Protein 3G36 (pdb70)

Foldseek 3Di:
DPLVPDDPVVNCVLQPPVLQVVCCVCVVPVDPDSVVSSVVSCVVCVVVSPD/DPLVPDDPVVSCVLQPPVLQVVCCVCVVPVDDPSVVSSVVSCVVCVVVRD/DPLVPDPDVRNCVLQPPVQQVVCVVCVVCVDPDSVVSSVVSCVVCVVVSD/DPLVVDDDVVSCVLQPPVLQVVLVVCVVPVDPDSVVSSVVSCVVCVVVRD

Nearest PDB structures (foldseek):
  4riq-assembly1_D-1  TM=9.757E-01  e=2.154E-06  Homo sapiens
  4rta-assembly1_B-2  TM=9.582E-01  e=4.237E-06  Homo sapiens
  4riq-assembly2_S  TM=9.999E-01  e=2.231E-05  Homo sapiens
  6e2h-assembly1_E  TM=9.721E-01  e=3.034E-05  Homo sapiens
  4riq-assembly2_P  TM=9.989E-01  e=7.178E-05  Homo sapiens

GO terms:
  GO:0005634 nucleus (C, IDA)
  GO:0035097 histone methyltransferase complex (C, IDA)
  GO:0005802 trans-Golgi network (C, IDA)
  GO:0045815 transcription initiation-coupled chromatin remodeling (P, IDA)
  GO:0044666 MLL3/4 complex (C, IDA)
  GO:0048188 Set1C/COMPASS complex (C, IDA)
  GO:0016197 endosomal transport (P, IMP)
  GO:0005515 protein binding (F, IPI)
  GO:0042803 protein homodimerization activity (F, IPI)
  GO:0005654 nucleoplasm (C, TAS)
  GO:0042802 identical protein binding (F, IPI)
  GO:0005654 nucleoplasm (C, IDA)
  GO:0005794 Golgi apparatus (C, IDA)

B-factor: mean 17.96, std 19.71, range [3.3, 398.02]

CATH classification: 1.20.890.10

Sequence (201 aa):
VDLQSLPTRAYLDQTVVPILLQGAVLAKERPPNPIEFLASYLLKNKAQFEDVDLQSLPTRAYLDQTVVPILLQGAVLAKERPPNPIEFLASYLLKNKAQFEVDLQSLPTRAYLDQTVVPILLQGAVLAKERPPNPIEFLASYLLKNKAQFEVDLQSLPTRAYLDQTVVPILLQGAVLAKERPPNPIEFLASYLLKNKAQFE

InterPro domains:
  IPR007858 Dpy-30 motif [PF05186] (52-92)
  IPR037856 Sdc1/DPY30 [PTHR23356] (14-98)
  IPR049629 DPY30/SDC1, dimerization/docking domain [cd22965] (53-92)

Solvent-accessible surface area: 10905 Å² total

Radius of gyration: 17.32 Å; Cα contacts (8 Å, |Δi|>4): 202; chains: 4; bounding box: 47×48×30 Å

Secondary structure (DSSP, 8-state):
--GGGS-HHHHHHTTTHHHHHH--HHHHH--S-HHHHHHHHHHHHGGGGT-/--GGGS-HHHHHHHHTHHHHHH--HHHHH--SSHHHHHHHHHHHHHHHH-/--GGG--HHHHHHHHTHHHHHH--HHHHH--S-HHHHHHHHHHHHGGGG-/--GGGS-HHHHHHHHTHHHHHH--HHHHH--SSHHHHHHHHHHHHGGGG-

Organism: Homo sapiens (NCBI:txid9606)

Structure (mmCIF, N/CA/C/O backbone):
data_3G36
#
_entry.id   3G36
#
_cell.length_a   83.401
_cell.length_b   51.388
_cell.length_c   51.388
_cell.angle_alpha   90.00
_cell.angle_beta   107.58
_cell.angle_gamma   90.00
#
_symmetry.space_group_name_H-M   'C 1 2 1'
#
loop_
_entity.id
_entity.type
_entity.pdbx_description
1 polymer 'Protein dpy-30 homolog'
2 non-polymer (2R,3S)-1,4-DIMERCAPTOBUTANE-2,3-DIOL
3 non-polymer 2,3-DIHYDROXY-1,4-DITHIOBUTANE
4 non-polymer (2S,3S)-1,4-DIMERCAPTOBUTANE-2,3-DIOL
5 non-polymer HEXANE-1,6-DIOL
6 water water
#
loop_
_atom_site.group_PDB
_atom_site.id
_atom_site.type_symbol
_atom_site.label_atom_id
_atom_site.label_alt_id
_atom_site.label_comp_id
_atom_site.label_asym_id
_atom_site.label_entity_id
_atom_site.label_seq_id
_atom_site.pdbx_PDB_ins_code
_atom_site.Cartn_x
_atom_site.Cartn_y
_atom_site.Cartn_z
_atom_site.occupancy
_atom_site.B_iso_or_equiv
_atom_site.auth_seq_id
_atom_site.auth_comp_id
_atom_site.auth_asym_id
_atom_site.auth_atom_id
_atom_site.pdbx_PDB_model_num
ATOM 1 N N . VAL A 1 2 ? 21.798 10.349 19.865 1.00 26.94 46 VAL A N 1
ATOM 2 C CA . VAL A 1 2 ? 23.065 10.192 20.644 1.00 26.28 46 VAL A CA 1
ATOM 3 C C . VAL A 1 2 ? 24.112 9.451 19.803 1.00 25.27 46 VAL A C 1
ATOM 4 O O . VAL A 1 2 ? 24.068 8.215 19.689 1.00 26.31 46 VAL A O 1
ATOM 8 N N . ASP A 1 3 ? 25.033 10.189 19.178 1.00 23.63 47 ASP A N 1
ATOM 9 C CA . ASP A 1 3 ? 25.027 11.651 19.136 1.00 21.32 47 ASP A CA 1
ATOM 10 C C . ASP A 1 3 ? 24.088 12.110 18.025 1.00 19.21 47 ASP A C 1
ATOM 11 O O . ASP A 1 3 ? 24.359 11.911 16.841 1.00 18.35 47 ASP A O 1
ATOM 16 N N . LEU A 1 4 ? 22.978 12.731 18.421 1.00 16.80 48 LEU A N 1
ATOM 17 C CA . LEU A 1 4 ? 21.977 13.209 17.465 1.00 14.57 48 LEU A CA 1
ATOM 18 C C . LEU A 1 4 ? 22.543 14.189 16.447 1.00 13.20 48 LEU A C 1
ATOM 19 O O . LEU A 1 4 ? 22.119 14.204 15.300 1.00 11.48 48 LEU A O 1
ATOM 24 N N . GLN A 1 5 ? 23.516 14.998 16.864 1.00 12.62 49 GLN A N 1
ATOM 25 C CA . GLN A 1 5 ? 24.105 15.987 15.952 1.00 12.39 49 GLN A CA 1
ATOM 26 C C . GLN A 1 5 ? 24.862 15.374 14.775 1.00 11.25 49 GLN A C 1
ATOM 27 O O . GLN A 1 5 ? 25.025 16.029 13.730 1.00 11.27 49 GLN A O 1
ATOM 33 N N . SER A 1 6 ? 25.311 14.130 14.944 1.00 10.96 50 SER A N 1
ATOM 34 C CA . SER A 1 6 ? 26.071 13.449 13.897 1.00 10.88 50 SER A CA 1
ATOM 35 C C . SER A 1 6 ? 25.233 12.651 12.895 1.00 10.59 50 SER A C 1
ATOM 36 O O . SER A 1 6 ? 25.724 12.245 11.850 1.00 10.24 50 SER A O 1
ATOM 39 N N . LEU A 1 7 ? 23.946 12.472 13.196 1.00 9.90 51 LEU A N 1
ATOM 40 C CA . LEU A 1 7 ? 23.108 11.606 12.370 1.00 10.62 51 LEU A CA 1
ATOM 41 C C . LEU A 1 7 ? 22.751 12.236 11.031 1.00 9.99 51 LEU A C 1
ATOM 42 O O . LEU A 1 7 ? 22.535 13.436 10.967 1.00 9.84 51 LEU A O 1
ATOM 47 N N . PRO A 1 8 ? 22.653 11.421 9.965 1.00 11.04 52 PRO A N 1
ATOM 48 C CA . PRO A 1 8 ? 22.048 11.947 8.746 1.00 11.36 52 PRO A CA 1
ATOM 49 C C . PRO A 1 8 ? 20.611 12.441 9.022 1.00 10.99 52 PRO A C 1
ATOM 50 O O . PRO A 1 8 ? 19.954 11.991 9.982 1.00 11.12 52 PRO A O 1
ATOM 54 N N . THR A 1 9 ? 20.125 13.342 8.183 1.00 10.40 53 THR A N 1
ATOM 55 C CA . THR A 1 9 ? 18.782 13.923 8.311 1.00 10.61 53 THR A CA 1
ATOM 56 C C . THR A 1 9 ? 17.684 12.909 8.678 1.00 9.89 53 THR A C 1
ATOM 57 O O . THR A 1 9 ? 16.937 13.108 9.646 1.00 9.59 53 THR A O 1
ATOM 61 N N . ARG A 1 10 ? 17.572 11.837 7.893 1.00 8.84 54 ARG A N 1
ATOM 62 C CA . ARG A 1 10 ? 16.489 10.877 8.066 1.00 9.24 54 ARG A CA 1
ATOM 63 C C . ARG A 1 10 ? 16.581 10.269 9.455 1.00 8.49 54 ARG A C 1
ATOM 64 O O . ARG A 1 10 ? 15.578 10.203 10.170 1.00 8.11 54 ARG A O 1
ATOM 72 N N . ALA A 1 11 ? 17.762 9.792 9.827 1.00 8.21 55 ALA A N 1
ATOM 73 C CA . ALA A 1 11 ? 17.981 9.204 11.140 1.00 7.16 55 ALA A CA 1
ATOM 74 C C . ALA A 1 11 ? 17.748 10.196 12.313 1.00 7.84 55 ALA A C 1
ATOM 75 O O . ALA A 1 11 ? 17.199 9.837 13.365 1.00 7.23 55 ALA A O 1
ATOM 77 N N . TYR A 1 12 ? 18.164 11.451 12.142 1.00 6.90 56 TYR A N 1
ATOM 78 C CA . TYR A 1 12 ? 17.924 12.463 13.162 1.00 6.79 56 TYR A CA 1
ATOM 79 C C . TYR A 1 12 ? 16.423 12.613 13.433 1.00 5.04 56 TYR A C 1
ATOM 80 O O . TYR A 1 12 ? 15.985 12.627 14.573 1.00 5.73 56 TYR A O 1
ATOM 89 N N . LEU A 1 13 ? 15.664 12.777 12.362 1.00 5.61 57 LEU A N 1
ATOM 90 C CA . LEU A 1 13 ? 14.198 12.880 12.471 1.00 5.40 57 LEU A CA 1
ATOM 91 C C . LEU A 1 13 ? 13.570 11.610 13.069 1.00 5.70 57 LEU A C 1
ATOM 92 O O . LEU A 1 13 ? 12.710 11.697 13.947 1.00 5.64 57 LEU A O 1
ATOM 97 N N . ASP A 1 14 ? 14.098 10.451 12.676 1.00 5.79 58 ASP A N 1
ATOM 98 C CA . ASP A 1 14 ? 13.641 9.167 13.202 1.00 5.87 58 ASP A CA 1
ATOM 99 C C . ASP A 1 14 ? 13.785 9.073 14.695 1.00 6.28 58 ASP A C 1
ATOM 100 O O . ASP A 1 14 ? 12.920 8.503 15.375 1.00 7.02 58 ASP A O 1
ATOM 105 N N . GLN A 1 15 ? 14.857 9.628 15.233 1.00 6.21 59 GLN A N 1
ATOM 106 C CA . GLN A 1 15 ? 15.166 9.440 16.643 1.00 7.17 59 GLN A CA 1
ATOM 107 C C . GLN A 1 15 ? 14.688 10.590 17.511 1.00 8.04 59 GLN A C 1
ATOM 108 O O . GLN A 1 15 ? 15.017 10.648 18.703 1.00 10.44 59 GLN A O 1
ATOM 114 N N . THR A 1 16 ? 14.000 11.554 16.912 1.00 6.18 60 THR A N 1
ATOM 115 C CA . THR A 1 16 ? 13.464 12.685 17.658 1.00 6.38 60 THR A CA 1
ATOM 116 C C . THR A 1 16 ? 11.945 12.790 17.544 1.00 5.61 60 THR A C 1
ATOM 117 O O . THR A 1 16 ? 11.272 12.861 18.569 1.00 6.34 60 THR A O 1
ATOM 121 N N . VAL A 1 17 ? 11.415 12.805 16.326 1.00 5.12 61 VAL A N 1
ATOM 122 C CA . VAL A 1 17 ? 10.011 13.160 16.136 1.00 5.18 61 VAL A CA 1
ATOM 123 C C . VAL A 1 17 ? 9.175 12.127 15.385 1.00 4.78 61 VAL A C 1
ATOM 124 O O . VAL A 1 17 ? 7.954 12.165 15.480 1.00 5.01 61 VAL A O 1
ATOM 128 N N . VAL A 1 18 ? 9.783 11.217 14.634 1.00 5.47 62 VAL A N 1
ATOM 129 C CA . VAL A 1 18 ? 8.943 10.315 13.858 1.00 5.59 62 VAL A CA 1
ATOM 130 C C . VAL A 1 18 ? 7.965 9.485 14.719 1.00 5.04 62 VAL A C 1
ATOM 131 O O . VAL A 1 18 ? 6.789 9.446 14.392 1.00 5.16 62 VAL A O 1
ATOM 135 N N . PRO A 1 19 ? 8.420 8.876 15.822 1.00 5.08 63 PRO A N 1
ATOM 136 C CA . PRO A 1 19 ? 7.467 8.064 16.598 1.00 5.16 63 PRO A CA 1
ATOM 137 C C . PRO A 1 19 ? 6.283 8.876 17.119 1.00 4.56 63 PRO A C 1
ATOM 138 O O . PRO A 1 19 ? 5.139 8.456 16.956 1.00 5.17 63 PRO A O 1
ATOM 142 N N . ILE A 1 20 ? 6.514 10.031 17.731 1.00 4.71 64 ILE A N 1
ATOM 143 C CA . ILE A 1 20 ? 5.391 10.800 18.241 1.00 5.40 64 IL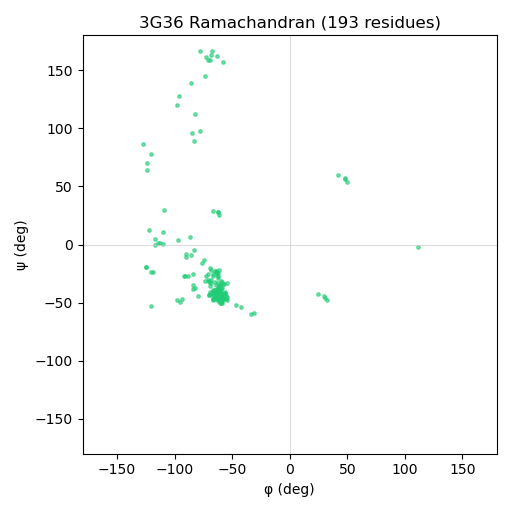E A CA 1
ATOM 144 C C . ILE A 1 20 ? 4.511 11.285 17.102 1.00 5.15 64 ILE A C 1
ATOM 145 O O . ILE A 1 20 ? 3.286 11.400 17.278 1.00 5.90 64 ILE A O 1
ATOM 150 N N . LEU A 1 21 ? 5.092 11.570 15.935 1.00 5.27 65 LEU A N 1
ATOM 151 C CA . LEU A 1 21 ? 4.272 11.954 14.796 1.00 5.49 65 LEU A CA 1
ATOM 152 C C . LEU A 1 21 ? 3.392 10.819 14.307 1.00 5.13 65 LEU A C 1
ATOM 153 O O . LEU A 1 21 ? 2.248 11.059 13.923 1.00 6.07 65 LEU A O 1
ATOM 158 N N . LEU A 1 22 ? 3.921 9.585 14.298 1.00 4.99 66 LEU A N 1
ATOM 159 C CA . LEU A 1 22 ? 3.095 8.438 13.895 1.00 5.45 66 LEU A CA 1
ATOM 160 C C . LEU A 1 22 ? 1.886 8.316 14.826 1.00 4.68 66 LEU A C 1
ATOM 161 O O . LEU A 1 22 ? 0.744 8.156 14.366 1.00 5.54 66 LEU A O 1
ATOM 166 N N . GLN A 1 23 ? 2.131 8.407 16.128 1.00 5.08 67 GLN A N 1
ATOM 167 C CA . GLN A 1 23 ? 1.028 8.293 17.061 1.00 5.57 67 GLN A CA 1
ATOM 168 C C . GLN A 1 23 ? 0.059 9.471 16.967 1.00 5.59 67 GLN A C 1
ATOM 169 O O . GLN A 1 23 ? -1.165 9.299 17.019 1.00 5.94 67 GLN A O 1
ATOM 175 N N . GLY A 1 24 ? 0.595 10.681 16.839 1.00 5.90 68 GLY A N 1
ATOM 176 C CA . GLY A 1 24 ? -0.239 11.875 16.724 1.00 5.84 68 GLY A CA 1
ATOM 177 C C . GLY A 1 24 ? -1.116 11.807 15.500 1.00 5.51 68 GLY A C 1
ATOM 178 O O . GLY A 1 24 ? -2.289 12.189 15.546 1.00 6.67 68 GLY A O 1
ATOM 187 N N . ALA A 1 26 ? -2.093 9.013 14.032 1.00 5.81 70 ALA A N 1
ATOM 188 C CA . ALA A 1 26 ? -3.110 7.979 14.322 1.00 6.38 70 ALA A CA 1
ATOM 189 C C . ALA A 1 26 ? -4.320 8.604 15.009 1.00 7.15 70 ALA A C 1
ATOM 190 O O . ALA A 1 26 ? -5.474 8.379 14.612 1.00 7.61 70 ALA A O 1
ATOM 192 N N . VAL A 1 27 ? -4.056 9.414 16.024 1.00 7.59 71 VAL A N 1
ATOM 193 C CA . VAL A 1 27 ? -5.120 10.032 16.801 1.00 8.74 71 VAL A CA 1
ATOM 194 C C . VAL A 1 27 ? -5.854 11.087 15.950 1.00 8.94 71 VAL A C 1
ATOM 195 O O . VAL A 1 27 ? -7.089 11.151 15.917 1.00 9.19 71 VAL A O 1
ATOM 199 N N . LEU A 1 28 ? -5.101 11.877 15.199 1.00 9.46 72 LEU A N 1
ATOM 200 C CA . LEU A 1 28 ? -5.690 12.813 14.258 1.00 11.07 72 LEU A CA 1
ATOM 201 C C . LEU A 1 28 ? -6.627 12.121 13.255 1.00 12.04 72 LEU A C 1
ATOM 202 O O . LEU A 1 28 ? -7.729 12.630 12.948 1.00 13.44 72 LEU A O 1
ATOM 207 N N . ALA A 1 29 ? -6.201 10.969 12.743 1.00 12.32 73 ALA A N 1
ATOM 208 C CA . ALA A 1 29 ? -6.994 10.235 11.757 1.00 13.25 73 ALA A CA 1
ATOM 209 C C . ALA A 1 29 ? -8.257 9.632 12.373 1.00 13.76 73 ALA A C 1
ATOM 210 O O . ALA A 1 29 ? -9.287 9.492 11.687 1.00 15.40 73 ALA A O 1
ATOM 212 N N . LYS A 1 30 ? -8.183 9.247 13.645 1.00 13.56 74 LYS A N 1
ATOM 213 C CA . LYS A 1 30 ? -9.354 8.730 14.354 1.00 14.51 74 LYS A CA 1
ATOM 214 C C . LYS A 1 30 ? -10.361 9.846 14.616 1.00 15.87 74 LYS A C 1
ATOM 215 O O . LYS A 1 30 ? -11.565 9.659 14.419 1.00 16.77 74 LYS A O 1
ATOM 221 N N . GLU A 1 31 ? -9.877 11.007 15.042 1.00 16.75 75 GLU A N 1
ATOM 222 C CA . GLU A 1 31 ? -10.753 12.064 15.539 1.00 18.69 75 GLU A CA 1
ATOM 223 C C . GLU A 1 31 ? -11.224 13.061 14.476 1.00 19.15 75 GLU A C 1
ATOM 224 O O . GLU A 1 31 ? -12.319 13.617 14.602 1.00 19.18 75 GLU A O 1
ATOM 230 N N . ARG A 1 32 ? -10.430 13.247 13.422 1.00 19.53 76 ARG A N 1
ATOM 231 C CA . ARG A 1 32 ? -10.787 14.099 12.275 1.00 20.34 76 ARG A CA 1
ATOM 232 C C . ARG A 1 32 ? -11.283 15.494 12.723 1.00 20.53 76 ARG A C 1
ATOM 233 O O . ARG A 1 32 ? -12.367 15.938 12.330 1.00 20.36 76 ARG A O 1
ATOM 241 N N . PRO A 1 33 ? -10.473 16.197 13.539 1.00 20.78 77 PRO A N 1
ATOM 242 C CA . PRO A 1 33 ? -10.874 17.483 14.112 1.00 20.97 77 PRO A CA 1
ATOM 243 C C . PRO A 1 33 ? -10.891 18.613 13.070 1.00 20.86 77 PRO A C 1
ATOM 244 O O . PRO A 1 33 ? -10.282 18.479 12.003 1.00 21.31 77 PRO A O 1
ATOM 248 N N . PRO A 1 34 ? -11.595 19.721 13.371 1.00 21.31 78 PRO A N 1
ATOM 249 C CA . PRO A 1 34 ? -1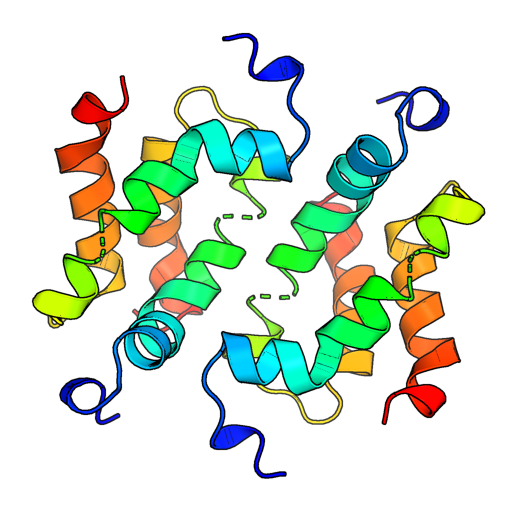1.714 20.819 12.403 1.00 21.03 78 PRO A CA 1
ATOM 250 C C . PRO A 1 34 ? -10.403 21.579 12.179 1.00 20.54 78 PRO A C 1
ATOM 251 O O . PRO A 1 34 ? -10.234 22.228 11.150 1.00 21.20 78 PRO A O 1
ATOM 255 N N . ASN A 1 35 ? -9.479 21.471 13.131 1.00 19.44 79 ASN A N 1
ATOM 256 C CA . ASN A 1 35 ? -8.221 22.208 13.108 1.00 18.32 79 ASN A CA 1
ATOM 257 C C . ASN A 1 35 ? -7.037 21.239 13.197 1.00 16.57 79 ASN A C 1
ATOM 258 O O . ASN A 1 35 ? -6.354 21.202 14.217 1.00 15.62 79 ASN A O 1
ATOM 263 N N . PRO A 1 36 ? -6.797 20.456 12.132 1.00 15.19 80 PRO A N 1
ATOM 264 C CA . PRO A 1 36 ? -5.841 19.347 12.244 1.00 14.00 80 PRO A CA 1
ATOM 265 C C . PRO A 1 36 ? -4.402 19.761 12.628 1.00 12.94 80 PRO A C 1
ATOM 266 O O . PRO A 1 36 ? -3.769 19.085 13.450 1.00 11.69 80 PRO A O 1
ATOM 270 N N . ILE A 1 37 ? -3.881 20.856 12.063 1.00 11.51 81 ILE A N 1
ATOM 271 C CA . ILE A 1 37 ? -2.497 21.236 12.371 1.00 10.87 81 ILE A CA 1
ATOM 272 C C . ILE A 1 37 ? -2.354 21.658 13.827 1.00 10.93 81 ILE A C 1
ATOM 273 O O . ILE A 1 37 ? -1.437 21.225 14.524 1.00 10.78 81 ILE A O 1
ATOM 278 N N . GLU A 1 38 ? -3.281 22.492 14.279 1.00 11.75 82 GLU A N 1
ATOM 279 C CA . GLU A 1 38 ? -3.323 22.898 15.665 1.00 12.58 82 GLU A CA 1
ATOM 280 C C . GLU A 1 38 ? -3.494 21.702 16.614 1.00 12.09 82 GLU A C 1
ATOM 281 O O . GLU A 1 38 ? -2.809 21.605 17.633 1.00 12.66 82 GLU A O 1
ATOM 287 N N . PHE A 1 39 ? -4.423 20.814 16.275 1.00 11.59 83 PHE A N 1
ATOM 288 C CA . PHE A 1 39 ? -4.643 19.593 17.031 1.00 11.14 83 PHE A CA 1
ATOM 289 C C . PHE A 1 39 ? -3.331 18.804 17.156 1.00 9.66 83 PHE A C 1
ATOM 290 O O . PHE A 1 39 ? -2.975 18.360 18.248 1.00 9.76 83 PHE A O 1
ATOM 298 N N . LEU A 1 40 ? -2.637 18.631 16.037 1.00 9.19 84 LEU A N 1
ATOM 299 C CA . LEU A 1 40 ? -1.382 17.874 16.078 1.00 9.30 84 LEU A CA 1
ATOM 300 C C . LEU A 1 40 ? -0.313 18.538 16.956 1.00 8.94 84 LEU A C 1
ATOM 301 O O . LEU A 1 40 ? 0.389 17.873 17.724 1.00 9.72 84 LEU A O 1
ATOM 306 N N . ALA A 1 41 ? -0.198 19.859 16.848 1.00 9.86 85 ALA A N 1
ATOM 307 C CA . ALA A 1 41 ? 0.738 20.601 17.689 1.00 10.46 85 ALA A CA 1
ATOM 308 C C . ALA A 1 41 ? 0.441 20.436 19.171 1.00 10.66 85 ALA A C 1
ATOM 309 O O . ALA A 1 41 ? 1.345 20.166 19.968 1.00 10.28 85 ALA A O 1
ATOM 311 N N . SER A 1 42 ? -0.828 20.587 19.540 1.00 11.49 86 SER A N 1
ATOM 312 C CA . SER A 1 42 ? -1.248 20.356 20.920 1.00 12.38 86 SER A CA 1
ATOM 313 C C . SER A 1 42 ? -0.964 18.929 21.384 1.00 11.64 86 SER A C 1
ATOM 314 O O . SER A 1 42 ? -0.541 18.709 22.524 1.00 11.35 86 SER A O 1
ATOM 317 N N . TYR A 1 43 ? -1.186 17.966 20.487 1.00 10.58 87 TYR A N 1
ATOM 318 C CA . TYR A 1 43 ? -0.945 16.554 20.792 1.00 10.46 87 TYR A CA 1
ATOM 319 C C . TYR A 1 43 ? 0.520 16.316 21.124 1.00 9.93 87 TYR A C 1
ATOM 320 O O . TYR A 1 43 ? 0.848 15.625 22.101 1.00 9.35 87 TYR A O 1
ATOM 329 N N . LEU A 1 44 ? 1.403 16.904 20.317 1.00 9.67 88 LEU A N 1
ATOM 330 C CA . LEU A 1 44 ? 2.830 16.771 20.543 1.00 10.08 88 LEU A CA 1
ATOM 331 C C . LEU A 1 44 ? 3.240 17.321 21.902 1.00 10.58 88 LEU A C 1
ATOM 332 O O . LEU A 1 44 ? 3.977 16.687 22.655 1.00 11.06 88 LEU A O 1
ATOM 337 N N . LEU A 1 45 ? 2.724 18.502 22.234 1.00 11.90 89 LEU A N 1
ATOM 338 C CA . LEU A 1 45 ? 3.066 19.120 23.514 1.00 13.68 89 LEU A CA 1
ATOM 339 C C . LEU A 1 45 ? 2.544 18.311 24.692 1.00 14.61 89 LEU A C 1
ATOM 340 O O . LEU A 1 45 ? 3.234 18.153 25.697 1.00 15.84 89 LEU A O 1
ATOM 345 N N . LYS A 1 46 ? 1.332 17.784 24.557 1.00 14.99 90 LYS A N 1
ATOM 346 C CA . LYS A 1 46 ? 0.709 17.009 25.629 1.00 15.89 90 LYS A CA 1
ATOM 347 C C . LYS A 1 46 ? 1.400 15.659 25.866 1.00 15.57 90 LYS A C 1
ATOM 348 O O . LYS A 1 46 ? 1.508 15.197 27.009 1.00 16.75 90 LYS A O 1
ATOM 354 N N . ASN A 1 47 ? 1.873 15.029 24.790 1.00 14.37 91 ASN A N 1
ATOM 355 C CA . ASN A 1 47 ? 2.313 13.641 24.847 1.00 13.45 91 ASN A CA 1
ATOM 356 C C . ASN A 1 47 ? 3.804 13.414 24.710 1.00 13.28 91 ASN A C 1
ATOM 357 O O . ASN A 1 47 ? 4.262 12.273 24.578 1.00 12.55 91 ASN A O 1
ATOM 362 N N . LYS A 1 48 ? 4.567 14.499 24.769 1.00 13.14 92 LYS A N 1
ATOM 363 C CA . LYS A 1 48 ? 6.006 14.437 24.511 1.00 13.94 92 LYS A CA 1
ATOM 364 C C . LYS A 1 48 ? 6.769 13.519 25.470 1.00 14.40 92 LYS A C 1
ATOM 365 O O . LYS A 1 48 ? 7.714 12.850 25.057 1.00 14.30 92 LYS A O 1
ATOM 371 N N . ALA A 1 49 ? 6.337 13.458 26.732 1.00 15.29 93 ALA A N 1
ATOM 372 C CA . ALA A 1 49 ? 7.006 12.605 27.730 1.00 15.65 93 ALA A CA 1
ATOM 373 C C . ALA A 1 49 ? 7.073 11.128 27.334 1.00 15.77 93 ALA A C 1
ATOM 374 O O . ALA A 1 49 ? 8.054 10.446 27.643 1.00 17.20 93 ALA A O 1
ATOM 376 N N . GLN A 1 50 ? 6.045 10.641 26.637 1.00 15.35 94 GLN A N 1
ATOM 377 C CA . GLN A 1 50 ? 6.029 9.249 26.150 1.00 15.50 94 GLN A CA 1
ATOM 378 C C . GLN A 1 50 ? 7.129 8.954 25.131 1.00 14.91 94 GLN A C 1
ATOM 379 O O . GLN A 1 50 ? 7.511 7.800 24.945 1.00 15.12 94 GLN A O 1
ATOM 385 N N . PHE A 1 51 ? 7.615 9.994 24.458 1.00 13.33 95 PHE A N 1
ATOM 386 C CA . PHE A 1 51 ? 8.539 9.826 23.334 1.00 13.74 95 PHE A CA 1
ATOM 387 C C . PHE A 1 51 ? 9.915 10.441 23.561 1.00 16.07 95 PHE A C 1
ATOM 388 O O . PHE A 1 51 ? 10.761 10.455 22.670 1.00 16.34 95 PHE A O 1
ATOM 396 N N . GLU A 1 52 ? 10.080 10.934 24.790 1.00 18.77 96 GLU A N 1
ATOM 397 C CA . GLU A 1 52 ? 11.343 11.256 25.482 1.00 22.26 96 GLU A CA 1
ATOM 398 C C . GLU A 1 52 ? 11.607 12.753 25.720 1.00 23.57 96 GLU A C 1
ATOM 399 O O . GLU A 1 52 ? 12.603 13.110 26.360 1.00 24.84 96 GLU A O 1
ATOM 405 N N . ASP A 1 53 ? 10.711 13.624 25.246 1.00 24.68 97 ASP A N 1
ATOM 406 C CA . ASP A 1 53 ? 10.720 15.023 25.698 1.00 26.46 97 ASP A CA 1
ATOM 407 C C . ASP A 1 53 ? 9.874 15.181 26.944 1.00 26.29 97 ASP A C 1
ATOM 408 O O . ASP A 1 53 ? 9.252 16.216 27.144 1.00 27.95 97 ASP A O 1
ATOM 413 N N . VAL B 1 2 ? -19.455 3.553 9.925 1.00 29.80 46 VAL B N 1
ATOM 414 C CA . VAL B 1 2 ? -19.291 3.493 8.441 1.00 29.67 46 VAL B CA 1
ATOM 415 C C . VAL B 1 2 ? -19.715 2.122 7.900 1.00 29.48 46 VAL B C 1
ATOM 416 O O . VAL B 1 2 ? -19.459 1.078 8.525 1.00 29.53 46 VAL B O 1
ATOM 420 N N . ASP B 1 3 ? -20.397 2.137 6.755 1.00 29.05 47 ASP B N 1
ATOM 421 C CA . ASP B 1 3 ? -20.677 0.918 6.009 1.00 28.46 47 ASP B CA 1
ATOM 422 C C . ASP B 1 3 ? -19.397 0.537 5.271 1.00 28.05 47 ASP B C 1
ATOM 423 O O . ASP B 1 3 ? -19.103 1.064 4.191 1.00 27.87 47 ASP B O 1
ATOM 428 N N . LEU B 1 4 ? -18.643 -0.380 5.867 1.00 27.56 48 LEU B N 1
ATOM 429 C CA . LEU B 1 4 ? -17.328 -0.745 5.332 1.00 26.73 48 LEU B CA 1
ATOM 430 C C . LEU B 1 4 ? -17.429 -1.474 3.998 1.00 25.91 48 LEU B C 1
ATOM 431 O O . LEU B 1 4 ? -16.545 -1.354 3.153 1.00 24.79 48 LEU B O 1
ATOM 436 N N . GLN B 1 5 ? -18.526 -2.206 3.816 1.00 24.63 49 GLN B N 1
ATOM 437 C CA . GLN B 1 5 ? -18.778 -2.977 2.604 1.00 23.84 49 GLN B CA 1
ATOM 438 C C . GLN B 1 5 ? -18.931 -2.109 1.362 1.00 22.43 49 GLN B C 1
ATOM 439 O O . GLN B 1 5 ? -18.740 -2.584 0.243 1.00 23.09 49 GLN B O 1
ATOM 445 N N . SER B 1 6 ? -19.277 -0.844 1.561 1.00 20.72 50 SER B N 1
ATOM 446 C CA . SER B 1 6 ? -19.431 0.104 0.463 1.00 20.00 50 SER B CA 1
ATOM 447 C C . SER B 1 6 ? -18.114 0.768 0.069 1.00 18.82 50 SER B C 1
ATOM 448 O O . SER B 1 6 ? -18.046 1.467 -0.941 1.00 19.71 50 SER B O 1
ATOM 451 N N . LEU B 1 7 ? -17.067 0.558 0.864 1.00 16.78 51 LEU B N 1
ATOM 452 C CA . LEU B 1 7 ? -15.804 1.249 0.623 1.00 14.98 51 LEU B CA 1
ATOM 453 C C . LEU B 1 7 ? -14.931 0.515 -0.378 1.00 12.88 51 LEU B C 1
ATOM 454 O O . LEU B 1 7 ? -14.845 -0.712 -0.326 1.00 11.99 51 LEU B O 1
ATOM 459 N N . PRO B 1 8 ? -14.275 1.263 -1.280 1.00 12.22 52 PRO B N 1
ATOM 460 C CA . PRO B 1 8 ? -13.231 0.649 -2.091 1.00 11.38 52 PRO B CA 1
ATOM 461 C C . PRO B 1 8 ? -12.091 0.171 -1.186 1.00 10.32 52 PRO B C 1
ATOM 462 O O . PRO B 1 8 ? -11.978 0.614 -0.037 1.00 9.70 52 PRO B O 1
ATOM 466 N N . THR B 1 9 ? -11.260 -0.720 -1.712 1.00 10.01 53 THR B N 1
ATOM 467 C CA . THR B 1 9 ? -10.175 -1.346 -0.945 1.00 10.08 53 THR B CA 1
ATOM 468 C C . THR B 1 9 ? -9.343 -0.369 -0.131 1.00 9.99 53 THR B C 1
ATOM 469 O O . THR B 1 9 ? -9.136 -0.563 1.071 1.00 9.38 53 THR B O 1
ATOM 473 N N . ARG B 1 10 ? -8.844 0.673 -0.770 1.00 10.39 54 ARG B N 1
ATOM 474 C CA . ARG B 1 10 ? -7.916 1.545 -0.087 1.00 11.87 54 ARG B CA 1
ATOM 475 C C . ARG B 1 10 ? -8.605 2.285 1.061 1.00 11.57 54 ARG B C 1
ATOM 476 O O . ARG B 1 10 ? -8.053 2.391 2.165 1.00 11.03 54 ARG B O 1
ATOM 484 N N . ALA B 1 11 ? -9.833 2.731 0.843 1.00 10.87 55 ALA B N 1
ATOM 485 C CA . ALA B 1 11 ? -10.614 3.388 1.881 1.00 10.11 55 ALA B CA 1
ATOM 486 C C . ALA B 1 11 ? -10.930 2.414 3.013 1.00 8.86 55 ALA B C 1
ATOM 487 O O . ALA B 1 11 ? -10.916 2.810 4.174 1.00 9.10 55 ALA B O 1
ATOM 489 N N . TYR B 1 12 ? -11.233 1.164 2.678 1.00 7.91 56 TYR B N 1
ATOM 490 C CA . TYR B 1 12 ? -11.523 0.136 3.669 1.00 7.47 56 TYR B CA 1
ATOM 491 C C . TYR B 1 12 ? -10.307 -0.029 4.587 1.00 6.53 56 TYR B C 1
ATOM 492 O O . TYR B 1 12 ? -10.438 -0.027 5.810 1.00 6.48 56 TYR B O 1
ATOM 501 N N . LEU B 1 13 ? -9.123 -0.197 3.999 1.00 5.60 57 LEU B N 1
ATOM 502 C CA . LEU B 1 13 ? -7.895 -0.360 4.782 1.00 6.00 57 LEU B CA 1
ATOM 503 C C . LEU B 1 13 ? -7.618 0.886 5.612 1.00 5.91 57 LEU B C 1
ATOM 504 O O . LEU B 1 13 ? -7.330 0.804 6.814 1.00 6.23 57 LEU B O 1
ATOM 509 N N . ASP B 1 14 ? -7.738 2.049 4.976 1.00 6.92 58 ASP B N 1
ATOM 510 C CA . ASP B 1 14 ? -7.493 3.310 5.656 1.00 7.88 58 ASP B CA 1
ATOM 511 C C . ASP B 1 14 ? -8.397 3.546 6.846 1.00 8.38 58 ASP B C 1
ATOM 512 O O . ASP B 1 14 ? -7.958 4.099 7.878 1.00 8.75 58 ASP B O 1
ATOM 517 N N . GLN B 1 15 ? -9.653 3.141 6.746 1.00 8.83 59 GLN B N 1
ATOM 518 C CA . GLN B 1 15 ? -10.559 3.401 7.832 1.00 9.32 59 GLN B CA 1
ATOM 519 C C . GLN B 1 15 ? -10.495 2.366 8.941 1.00 9.11 59 GLN B C 1
ATOM 520 O O . GLN B 1 15 ? -10.775 2.685 10.095 1.00 11.18 59 GLN B O 1
ATOM 526 N N . THR B 1 16 ? -10.065 1.149 8.620 1.00 7.31 60 THR B N 1
ATOM 527 C CA . THR B 1 16 ? -10.113 0.037 9.586 1.00 6.97 60 THR B CA 1
ATOM 528 C C . THR B 1 16 ? -8.796 -0.156 10.329 1.00 5.86 60 THR B C 1
ATOM 529 O O . THR B 1 16 ? -8.782 -0.270 11.569 1.00 7.03 60 THR B O 1
ATOM 533 N N . VAL B 1 17 ? -7.679 -0.211 9.602 1.00 5.27 61 VAL B N 1
ATOM 534 C CA . VAL B 1 17 ? -6.414 -0.623 10.210 1.00 4.94 61 VAL B CA 1
ATOM 535 C C . VAL B 1 17 ? -5.307 0.400 10.179 1.00 4.57 61 VAL B C 1
ATOM 536 O O . VAL B 1 17 ? -4.411 0.321 10.993 1.00 5.04 61 VAL B O 1
ATOM 540 N N . VAL B 1 18 ? -5.346 1.346 9.255 1.00 4.84 62 VAL B N 1
ATOM 541 C CA . VAL B 1 18 ? -4.209 2.271 9.167 1.00 4.96 62 VAL B CA 1
ATOM 542 C C . VAL B 1 18 ? -3.962 3.091 10.463 1.00 4.87 62 VAL B C 1
ATOM 543 O O . VAL B 1 18 ? -2.828 3.160 10.917 1.00 5.21 62 VAL B O 1
ATOM 547 N N . PRO B 1 19 ? -4.999 3.689 11.064 1.00 5.05 63 PRO B N 1
ATOM 548 C CA . PRO B 1 19 ? -4.698 4.460 12.276 1.00 6.10 63 PRO B CA 1
ATOM 549 C C . PRO B 1 19 ? -4.070 3.648 13.415 1.00 5.05 63 PRO B C 1
ATOM 550 O O . PRO B 1 19 ? -3.040 4.048 13.959 1.00 5.24 63 PRO B O 1
ATOM 554 N N . ILE B 1 20 ? -4.626 2.488 13.758 1.00 4.87 64 ILE B N 1
ATOM 555 C CA . ILE B 1 20 ? -4.023 1.713 14.836 1.00 4.63 64 ILE B CA 1
ATOM 556 C C . ILE B 1 20 ? -2.607 1.253 14.459 1.00 4.24 64 ILE B C 1
ATOM 557 O O . ILE B 1 20 ? -1.746 1.117 15.339 1.00 4.16 64 ILE B O 1
ATOM 562 N N . LEU B 1 21 ? -2.375 0.947 13.185 1.00 3.57 65 LEU B N 1
ATOM 563 C CA . LEU B 1 21 ? -1.021 0.585 12.753 1.00 4.09 65 LEU B CA 1
ATOM 564 C C . LEU B 1 21 ? -0.025 1.715 12.935 1.00 3.69 65 LEU B C 1
ATOM 565 O O . LEU B 1 21 ? 1.106 1.471 13.348 1.00 4.34 65 LEU B O 1
ATOM 570 N N . LEU B 1 22 ? -0.445 2.947 12.653 1.00 3.74 66 LEU B N 1
ATOM 571 C CA . LEU B 1 22 ? 0.442 4.083 12.898 1.00 3.55 66 LEU B CA 1
ATOM 572 C C . LEU B 1 22 ? 0.843 4.160 14.362 1.00 4.19 66 LEU B C 1
ATOM 573 O O . LEU B 1 22 ? 2.021 4.332 14.684 1.00 4.93 66 LEU B O 1
ATOM 578 N N . GLN B 1 23 ? -0.143 4.036 15.252 1.00 3.66 67 GLN B N 1
ATOM 579 C CA . GLN B 1 23 ? 0.157 4.066 16.671 1.00 4.28 67 GLN B CA 1
ATOM 580 C C . GLN B 1 23 ? 0.998 2.866 17.110 1.00 4.10 67 GLN B C 1
ATOM 581 O O . GLN B 1 23 ? 1.954 3.013 17.899 1.00 4.57 67 GLN B O 1
ATOM 587 N N . GLY B 1 24 ? 0.648 1.660 16.637 1.00 4.22 68 GLY B N 1
ATOM 588 C CA . GLY B 1 24 ? 1.407 0.456 17.026 1.00 3.98 68 GLY B CA 1
ATOM 589 C C . GLY B 1 24 ? 2.860 0.544 16.561 1.00 3.30 68 GLY B C 1
ATOM 590 O O . GLY B 1 24 ? 3.768 0.131 17.261 1.00 4.21 68 GLY B O 1
ATOM 599 N N . ALA B 1 26 ? 4.497 3.355 16.136 1.00 4.17 70 ALA B N 1
ATOM 600 C CA . ALA B 1 26 ? 5.152 4.364 16.974 1.00 4.92 70 ALA B CA 1
ATOM 601 C C . ALA B 1 26 ? 5.685 3.689 18.234 1.00 4.75 70 ALA B C 1
ATOM 602 O O . ALA B 1 26 ? 6.835 3.904 18.656 1.00 5.21 70 ALA B O 1
ATOM 604 N N . VAL B 1 27 ? 4.840 2.857 18.849 1.00 5.57 71 VAL B N 1
ATOM 605 C CA . VAL B 1 27 ? 5.202 2.170 20.090 1.00 5.61 71 VAL B CA 1
ATOM 606 C C . VAL B 1 27 ? 6.313 1.131 19.868 1.00 5.36 71 VAL B C 1
ATOM 607 O O . VAL B 1 27 ? 7.264 1.055 20.627 1.00 5.82 71 VAL B O 1
ATOM 611 N N . LEU B 1 28 ? 6.211 0.365 18.782 1.00 5.21 72 LEU B N 1
ATOM 612 C CA . LEU B 1 28 ? 7.262 -0.573 18.414 1.00 6.28 72 LEU B CA 1
ATOM 613 C C . LEU B 1 28 ? 8.590 0.132 18.282 1.00 6.14 72 LEU B C 1
ATOM 614 O O . LEU B 1 28 ? 9.626 -0.348 18.783 1.00 7.69 72 LEU B O 1
ATOM 619 N N . ALA B 1 29 ? 8.584 1.254 17.581 1.00 7.02 73 ALA B N 1
ATOM 620 C CA . ALA B 1 29 ? 9.827 1.991 17.352 1.00 8.09 73 ALA B CA 1
ATOM 621 C C . ALA B 1 29 ? 10.429 2.499 18.640 1.00 8.75 73 ALA B C 1
ATOM 622 O O . ALA B 1 29 ? 11.654 2.498 18.814 1.00 10.07 73 ALA B O 1
ATOM 624 N N . LYS B 1 30 ? 9.577 2.987 19.528 1.00 8.27 74 LYS B N 1
ATOM 625 C CA . LYS B 1 30 ? 10.044 3.504 20.805 1.00 10.21 74 LYS B CA 1
ATOM 626 C C . LYS B 1 30 ? 10.550 2.387 21.723 1.00 9.93 74 LYS B C 1
ATOM 627 O O . LYS B 1 30 ? 11.570 2.556 22.398 1.00 11.55 74 LYS B O 1
ATOM 633 N N . GLU B 1 31 ? 9.831 1.272 21.795 1.00 8.61 75 GLU B N 1
ATOM 634 C CA . GLU B 1 31 ? 10.102 0.219 22.775 1.00 9.34 75 GLU B CA 1
ATOM 635 C C . GLU B 1 31 ? 11.104 -0.839 22.322 1.00 9.37 75 GLU B C 1
ATOM 636 O O . GLU B 1 31 ? 11.740 -1.471 23.168 1.00 10.05 75 GLU B O 1
ATOM 642 N N . ARG B 1 32 ? 11.225 -1.077 21.017 1.00 8.62 76 ARG B N 1
ATOM 643 C CA . ARG B 1 32 ? 12.161 -2.064 20.461 1.00 8.87 76 ARG B CA 1
ATOM 644 C C . ARG B 1 32 ? 12.070 -3.414 21.194 1.00 9.06 76 ARG B C 1
ATOM 645 O O . ARG B 1 32 ? 13.080 -3.911 21.718 1.00 10.66 76 ARG B O 1
ATOM 653 N N . PRO B 1 33 ? 10.870 -4.017 21.235 1.00 8.51 77 PRO B N 1
ATOM 654 C CA . PRO B 1 33 ? 10.685 -5.308 21.927 1.00 9.74 77 PRO B CA 1
ATOM 655 C C . PRO B 1 33 ? 11.357 -6.463 21.176 1.00 10.42 77 PRO B C 1
ATOM 656 O O . PRO B 1 33 ? 11.583 -6.370 19.974 1.00 11.24 77 PRO B O 1
ATOM 660 N N . PRO B 1 34 ? 11.651 -7.571 21.876 1.00 11.24 78 PRO B N 1
ATOM 661 C CA . PRO B 1 34 ? 12.358 -8.735 21.290 1.00 12.66 78 PRO B CA 1
ATOM 662 C C . PRO B 1 34 ? 11.759 -9.418 20.045 1.00 14.17 78 PRO B C 1
ATOM 663 O O . PRO B 1 34 ? 12.493 -9.826 19.143 1.00 15.37 78 PRO B O 1
ATOM 667 N N . ASN B 1 35 ? 10.443 -9.572 20.031 1.00 12.61 79 ASN B N 1
ATOM 668 C CA . ASN B 1 35 ? 9.675 -10.279 18.980 1.00 11.85 79 ASN B CA 1
ATOM 669 C C . ASN B 1 35 ? 8.692 -9.273 18.373 1.00 9.33 79 ASN B C 1
ATOM 670 O O . ASN B 1 35 ? 7.496 -9.274 18.716 1.00 8.87 79 ASN B O 1
ATOM 675 N N . PRO B 1 36 ? 9.180 -8.390 17.502 1.00 7.63 80 PRO B N 1
ATOM 676 C CA . PRO B 1 36 ? 8.349 -7.234 17.104 1.00 7.47 80 PRO B CA 1
ATOM 677 C C . PRO B 1 36 ? 7.037 -7.569 16.402 1.00 6.45 80 PRO B C 1
ATOM 678 O O . PRO B 1 36 ? 6.043 -6.879 16.627 1.00 6.14 80 PRO B O 1
ATOM 682 N N . ILE B 1 37 ? 7.013 -8.607 15.578 1.00 5.84 81 ILE B N 1
ATOM 683 C CA . ILE B 1 37 ? 5.759 -8.961 14.922 1.00 5.71 81 ILE B CA 1
ATOM 684 C C . ILE B 1 37 ? 4.720 -9.404 15.942 1.00 5.47 81 ILE B C 1
ATOM 685 O O . ILE B 1 37 ? 3.556 -8.985 15.909 1.00 5.99 81 ILE B O 1
ATOM 690 N N . GLU B 1 38 ? 5.161 -10.260 16.860 1.00 5.86 82 GLU B N 1
ATOM 691 C CA . GLU B 1 38 ? 4.279 -10.737 17.906 1.00 7.17 82 GLU B CA 1
ATOM 692 C C . GLU B 1 38 ? 3.818 -9.584 18.793 1.00 6.44 82 GLU B C 1
ATOM 693 O O . GLU B 1 38 ? 2.621 -9.503 19.145 1.00 7.43 82 GLU B O 1
ATOM 699 N N . PHE B 1 39 ? 4.748 -8.693 19.137 1.00 6.49 83 PHE B N 1
ATOM 700 C CA . PHE B 1 39 ? 4.402 -7.528 19.948 1.00 6.56 83 PHE B CA 1
ATOM 701 C C . PHE B 1 39 ? 3.326 -6.683 19.250 1.00 6.22 83 PHE B C 1
ATOM 702 O O . PHE B 1 39 ? 2.341 -6.254 19.869 1.00 6.73 83 PHE B O 1
ATOM 710 N N . LEU B 1 40 ? 3.507 -6.437 17.954 1.00 6.11 84 LEU B N 1
ATOM 711 C CA . LEU B 1 40 ? 2.560 -5.623 17.213 1.00 5.91 84 LEU B CA 1
ATOM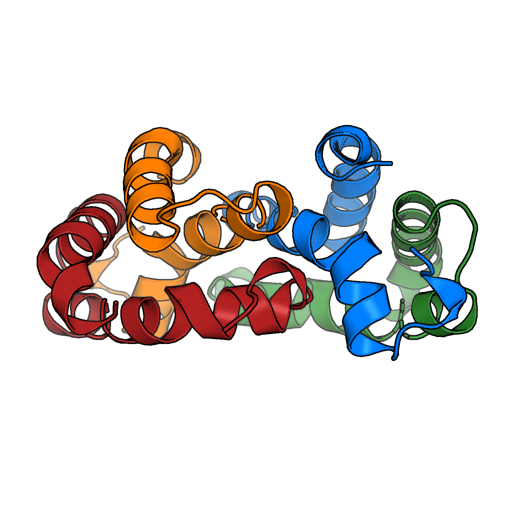 712 C C . LEU B 1 40 ? 1.196 -6.293 17.127 1.00 5.55 84 LEU B C 1
ATOM 713 O O . LEU B 1 40 ? 0.168 -5.634 17.304 1.00 6.54 84 LEU B O 1
ATOM 718 N N . ALA B 1 41 ? 1.172 -7.602 16.906 1.00 6.19 85 ALA B N 1
ATOM 719 C CA . ALA B 1 41 ? -0.101 -8.292 16.838 1.00 7.17 85 ALA B CA 1
ATOM 720 C C . ALA B 1 41 ? -0.858 -8.159 18.166 1.00 6.82 85 ALA B C 1
ATOM 721 O O . ALA B 1 41 ? -2.058 -7.848 18.202 1.00 8.27 85 ALA B O 1
ATOM 723 N N . SER B 1 42 ? -0.152 -8.389 19.269 1.00 7.58 86 SER B N 1
ATOM 724 C CA . SER B 1 42 ? -0.746 -8.273 20.580 1.00 7.87 86 SER B CA 1
ATOM 725 C C . SER B 1 42 ? -1.201 -6.836 20.829 1.00 6.68 86 SER B C 1
ATOM 726 O O . SER B 1 42 ? -2.273 -6.594 21.399 1.00 6.89 86 SER B O 1
ATOM 729 N N . TYR B 1 43 ? -0.398 -5.885 20.373 1.00 6.12 87 TYR B N 1
ATOM 730 C CA . TYR B 1 43 ? -0.728 -4.485 20.524 1.00 6.17 87 TYR B CA 1
ATOM 731 C C . TYR B 1 43 ? -2.055 -4.166 19.845 1.00 5.99 87 TYR B C 1
ATOM 732 O O . TYR B 1 43 ? -2.899 -3.458 20.401 1.00 5.30 87 TYR B O 1
ATOM 741 N N . LEU B 1 44 ? -2.249 -4.684 18.637 1.00 6.20 88 LEU B N 1
ATOM 742 C CA . LEU B 1 44 ? -3.480 -4.476 17.896 1.00 6.91 88 LEU B CA 1
ATOM 743 C C . LEU B 1 44 ? -4.687 -5.006 18.681 1.00 6.11 88 LEU B C 1
ATOM 744 O O . LEU B 1 44 ? -5.720 -4.333 18.751 1.00 6.65 88 LEU B O 1
ATOM 749 N N . LEU B 1 45 ? -4.565 -6.201 19.263 1.00 6.24 89 LEU B N 1
ATOM 750 C CA . LEU B 1 45 ? -5.673 -6.769 20.053 1.00 6.66 89 LEU B CA 1
ATOM 751 C C . LEU B 1 45 ? -5.965 -5.925 21.286 1.00 6.44 89 LEU B C 1
ATOM 752 O O . LEU B 1 45 ? -7.131 -5.668 21.618 1.00 6.68 89 LEU B O 1
ATOM 757 N N . LYS B 1 46 ? -4.898 -5.486 21.949 1.00 6.01 90 LYS B N 1
ATOM 758 C CA . LYS B 1 46 ? -5.037 -4.742 23.203 1.00 6.14 90 LYS B CA 1
ATOM 759 C C . LYS B 1 46 ? -5.590 -3.327 23.006 1.00 6.18 90 LYS B C 1
ATOM 760 O O . LYS B 1 46 ? -6.258 -2.779 23.891 1.00 6.07 90 LYS B O 1
ATOM 766 N N . ASN B 1 47 ? -5.304 -2.717 21.855 1.00 5.91 91 ASN B N 1
ATOM 767 C CA . ASN B 1 47 ? -5.629 -1.329 21.631 1.00 6.03 91 ASN B CA 1
ATOM 768 C C . ASN B 1 47 ? -6.737 -1.093 20.620 1.00 6.09 91 ASN B C 1
ATOM 769 O O . ASN B 1 47 ? -7.112 0.062 20.382 1.00 7.05 91 ASN B O 1
ATOM 774 N N . LYS B 1 48 ? -7.285 -2.168 20.056 1.00 6.83 92 LYS B N 1
ATOM 775 C CA . LYS B 1 48 ? -8.320 -1.994 19.047 1.00 8.58 92 LYS B CA 1
ATOM 776 C C . LYS B 1 48 ? -9.544 -1.226 19.558 1.00 8.08 92 LYS B C 1
ATOM 777 O O . LYS B 1 48 ? -10.132 -0.457 18.796 1.00 8.07 92 LYS B O 1
ATOM 783 N N . ALA B 1 49 ? -9.887 -1.375 20.846 1.00 8.01 93 ALA B N 1
ATOM 784 C CA . ALA B 1 49 ? -11.056 -0.661 21.393 1.00 8.07 93 ALA B CA 1
ATOM 785 C C . ALA B 1 49 ? -10.903 0.860 21.273 1.00 8.98 93 ALA B C 1
ATOM 786 O O . ALA B 1 49 ? -11.887 1.591 21.133 1.00 9.75 93 ALA B O 1
ATOM 788 N N . GLN B 1 50 ? -9.674 1.354 21.337 1.00 9.19 94 GLN B N 1
ATOM 789 C CA . GLN B 1 50 ? -9.412 2.778 21.170 1.00 11.04 94 GLN B CA 1
ATOM 790 C C . GLN B 1 50 ? -9.730 3.264 19.744 1.00 11.16 94 GLN B C 1
ATOM 791 O O . GLN B 1 50 ? -10.080 4.432 19.547 1.00 12.94 94 GLN B O 1
ATOM 797 N N . PHE B 1 51 ? -9.630 2.352 18.779 1.00 11.34 95 PHE B N 1
ATOM 798 C CA . PHE B 1 51 ? -9.664 2.679 17.353 1.00 12.74 95 PHE B CA 1
ATOM 799 C C . PHE B 1 51 ? -10.871 2.190 16.591 1.00 15.51 95 PHE B C 1
ATOM 800 O O . PHE B 1 51 ? -10.974 2.424 15.387 1.00 16.22 95 PHE B O 1
ATOM 808 N N . GLU B 1 52 ? -11.790 1.536 17.285 1.00 17.79 96 GLU B N 1
ATOM 809 C CA . GLU B 1 52 ? -12.976 0.984 16.638 1.00 20.35 96 GLU B CA 1
ATOM 810 C C . GLU B 1 52 ? -13.999 2.087 16.363 1.00 21.55 96 GLU B C 1
ATOM 811 O O . GLU B 1 52 ? -13.934 3.185 16.930 1.00 23.31 96 GLU B O 1
ATOM 817 N N . VAL C 1 2 ? -10.590 19.764 -1.304 1.00 33.15 46 VAL C N 1
ATOM 818 C CA . VAL C 1 2 ? -11.695 20.652 -0.832 1.00 33.20 46 VAL C CA 1
ATOM 819 C C . VAL C 1 2 ? -12.583 19.900 0.164 1.00 32.97 46 VAL C C 1
ATOM 820 O O . VAL C 1 2 ? -12.641 20.265 1.341 1.00 32.92 46 VAL C O 1
ATOM 824 N N . ASP C 1 3 ? -13.251 18.848 -0.310 1.00 32.67 47 ASP C N 1
ATOM 825 C CA . ASP C 1 3 ? -14.081 18.007 0.548 1.00 32.29 47 ASP C CA 1
ATOM 826 C C . ASP C 1 3 ? -13.218 16.968 1.264 1.00 31.70 47 ASP C C 1
ATOM 827 O O . ASP C 1 3 ? -13.021 15.850 0.770 1.00 31.46 47 ASP C O 1
ATOM 832 N N . LEU C 1 4 ? -12.710 17.359 2.433 1.00 30.82 48 LEU C N 1
ATOM 833 C CA . LEU C 1 4 ? -11.852 16.501 3.255 1.00 30.14 48 LEU C CA 1
ATOM 834 C C . LEU C 1 4 ? -12.565 15.237 3.735 1.00 29.56 48 LEU C C 1
ATOM 835 O O . LEU C 1 4 ? -11.920 14.202 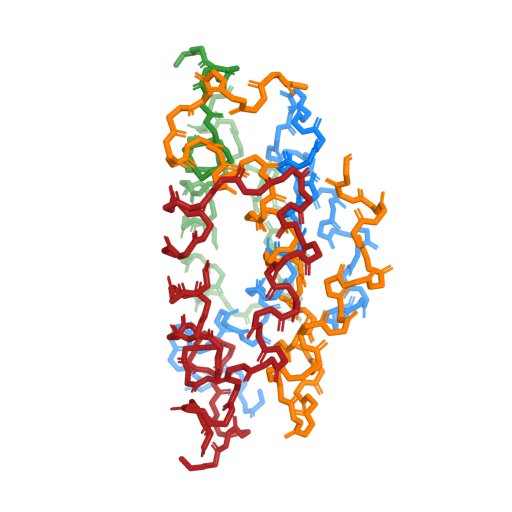3.949 1.00 28.96 48 LEU C O 1
ATOM 840 N N . GLN C 1 5 ? -13.888 15.331 3.901 1.00 28.73 49 GLN C N 1
ATOM 841 C CA . GLN C 1 5 ? -14.716 14.210 4.363 1.00 28.02 49 GLN C CA 1
ATOM 842 C C . GLN C 1 5 ? -14.688 13.026 3.391 1.00 26.58 49 GLN C C 1
ATOM 843 O O . GLN C 1 5 ? -14.907 11.882 3.792 1.00 26.55 49 GLN C O 1
ATOM 849 N N . SER C 1 6 ? -14.398 13.302 2.121 1.00 24.76 50 SER C N 1
ATOM 850 C CA . SER C 1 6 ? -14.266 12.251 1.117 1.00 23.28 50 SER C CA 1
ATOM 851 C C . SER C 1 6 ? -12.885 11.578 1.102 1.00 21.57 50 SER C C 1
ATOM 852 O O . SER C 1 6 ? -12.677 10.624 0.345 1.00 21.42 50 SER C O 1
ATOM 855 N N . LEU C 1 7 ? -11.951 12.072 1.920 1.00 19.57 51 LEU C N 1
ATOM 856 C CA . LEU C 1 7 ? -10.577 11.562 1.909 1.00 17.51 51 LEU C CA 1
ATOM 857 C C . LEU C 1 7 ? -10.343 10.534 3.016 1.00 15.45 51 LEU C C 1
ATOM 858 O O . LEU C 1 7 ? -10.506 10.838 4.205 1.00 15.67 51 LEU C O 1
ATOM 863 N N . PRO C 1 8 ? -9.969 9.297 2.637 1.00 14.10 52 PRO C N 1
ATOM 864 C CA . PRO C 1 8 ? -9.612 8.314 3.673 1.00 12.46 52 PRO C CA 1
ATOM 865 C C . PRO C 1 8 ? -8.313 8.692 4.417 1.00 11.15 52 PRO C C 1
ATOM 866 O O . PRO C 1 8 ? -7.578 9.565 3.955 1.00 11.61 52 PRO C O 1
ATOM 870 N N . THR C 1 9 ? -8.050 8.025 5.546 1.00 9.80 53 THR C N 1
ATOM 871 C CA . THR C 1 9 ? -6.916 8.314 6.435 1.00 8.51 53 THR C CA 1
ATOM 872 C C . THR C 1 9 ? -5.680 8.849 5.748 1.00 8.95 53 THR C C 1
ATOM 873 O O . THR C 1 9 ? -5.222 9.951 6.088 1.00 9.26 53 THR C O 1
ATOM 877 N N . ARG C 1 10 ? -5.114 8.101 4.807 1.00 9.44 54 ARG C N 1
ATOM 878 C CA . ARG C 1 10 ? -3.844 8.513 4.195 1.00 10.42 54 ARG C CA 1
ATOM 879 C C . ARG C 1 10 ? -3.981 9.787 3.364 1.00 11.21 54 ARG C C 1
ATOM 880 O O . ARG C 1 10 ? -3.190 10.723 3.537 1.00 11.16 54 ARG C O 1
ATOM 888 N N . ALA C 1 11 ? -4.994 9.858 2.504 1.00 12.26 55 ALA C N 1
ATOM 889 C CA . ALA C 1 11 ? -5.244 11.087 1.726 1.00 13.40 55 ALA C CA 1
ATOM 890 C C . ALA C 1 11 ? -5.500 12.272 2.647 1.00 13.43 55 ALA C C 1
ATOM 891 O O . ALA C 1 11 ? -5.014 13.379 2.386 1.00 13.75 55 ALA C O 1
ATOM 893 N N . TYR C 1 12 ? -6.274 12.042 3.707 1.00 12.52 56 TYR C N 1
ATOM 894 C CA . TYR C 1 12 ? -6.616 13.051 4.697 1.00 12.97 56 TYR C CA 1
ATOM 895 C C . TYR C 1 12 ? -5.379 13.627 5.368 1.00 12.05 56 TYR C C 1
ATOM 896 O O . TYR C 1 12 ? -5.248 14.853 5.499 1.00 12.94 56 TYR C O 1
ATOM 905 N N . LEU C 1 13 ? -4.488 12.744 5.817 1.00 10.81 57 LEU C N 1
ATOM 906 C CA . LEU C 1 13 ? -3.265 13.181 6.481 1.00 10.69 57 LEU C CA 1
ATOM 907 C C . LEU C 1 13 ? -2.398 13.936 5.488 1.00 11.63 57 LEU C C 1
ATOM 908 O O . LEU C 1 13 ? -1.843 14.981 5.833 1.00 11.03 57 LEU C O 1
ATOM 913 N N . ASP C 1 14 ? -2.309 13.421 4.262 1.00 12.37 58 ASP C N 1
ATOM 914 C CA . ASP C 1 14 ? -1.504 14.005 3.198 1.00 14.15 58 ASP C CA 1
ATOM 915 C C . ASP C 1 14 ? -1.960 15.413 2.879 1.00 14.20 58 ASP C C 1
ATOM 916 O O . ASP C 1 14 ? -1.142 16.264 2.535 1.00 15.51 58 ASP C O 1
ATOM 921 N N . GLN C 1 15 ? -3.261 15.659 2.973 1.00 14.23 59 GLN C N 1
ATOM 922 C CA . GLN C 1 15 ? -3.813 16.947 2.571 1.00 15.36 59 GLN C CA 1
ATOM 923 C C . GLN C 1 15 ? -3.682 17.957 3.713 1.00 14.98 59 GLN C C 1
ATOM 924 O O . GLN C 1 15 ? -3.402 19.137 3.470 1.00 15.99 59 GLN C O 1
ATOM 930 N N . THR C 1 16 ? -3.814 17.484 4.954 1.00 13.25 60 THR C N 1
ATOM 931 C CA . THR C 1 16 ? -3.941 18.357 6.129 1.00 12.18 60 THR C CA 1
ATOM 932 C C . THR C 1 16 ? -2.630 18.679 6.857 1.00 11.16 60 THR C C 1
ATOM 933 O O . THR C 1 16 ? -2.368 19.847 7.197 1.00 10.99 60 THR C O 1
ATOM 937 N N . VAL C 1 17 ? -1.814 17.655 7.119 1.00 10.60 61 VAL C N 1
ATOM 938 C CA . VAL C 1 17 ? -0.610 17.830 7.939 1.00 10.02 61 VAL C CA 1
ATOM 939 C C . VAL C 1 17 ? 0.722 17.481 7.280 1.00 10.26 61 VA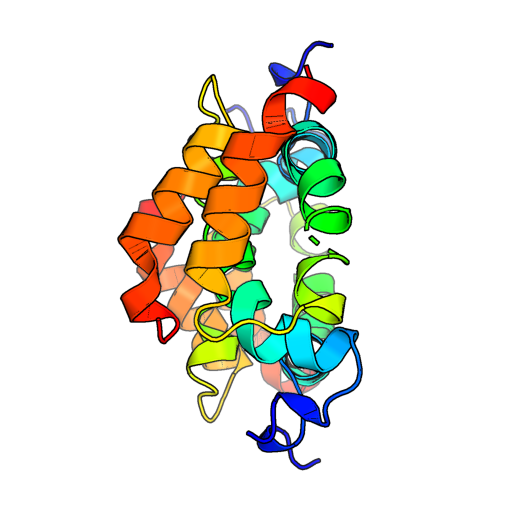L C C 1
ATOM 940 O O . VAL C 1 17 ? 1.749 18.005 7.697 1.00 9.46 61 VAL C O 1
ATOM 944 N N . VAL C 1 18 ? 0.738 16.623 6.259 1.00 9.82 62 VAL C N 1
ATOM 945 C CA . VAL C 1 18 ? 2.033 16.219 5.693 1.00 9.85 62 VAL C CA 1
ATOM 946 C C . VAL C 1 18 ? 2.833 17.402 5.107 1.00 9.71 62 VAL C C 1
ATOM 947 O O . VAL C 1 18 ? 4.034 17.494 5.345 1.00 9.51 62 VAL C O 1
ATOM 951 N N . PRO C 1 19 ? 2.175 18.318 4.365 1.00 10.33 63 PRO C N 1
ATOM 952 C CA . PRO C 1 19 ? 2.975 19.401 3.769 1.00 10.54 63 PRO C CA 1
ATOM 953 C C . PRO C 1 19 ? 3.707 20.242 4.817 1.00 9.86 63 PRO C C 1
ATOM 954 O O . PRO C 1 19 ? 4.916 20.465 4.671 1.00 9.88 63 PRO C O 1
ATOM 958 N N . ILE C 1 20 ? 3.010 20.668 5.867 1.00 8.74 64 ILE C N 1
ATOM 959 C CA . ILE C 1 20 ? 3.665 21.483 6.887 1.00 8.88 64 ILE C CA 1
ATOM 960 C C . ILE C 1 20 ? 4.665 20.640 7.695 1.00 8.70 64 ILE C C 1
ATOM 961 O O . ILE C 1 20 ? 5.683 21.152 8.155 1.00 8.73 64 ILE C O 1
ATOM 966 N N . LEU C 1 21 ? 4.374 19.353 7.868 1.00 8.23 65 LEU C N 1
ATOM 967 C CA . LEU C 1 21 ? 5.336 18.481 8.532 1.00 7.90 65 LEU C CA 1
ATOM 968 C C . LEU C 1 21 ? 6.631 18.366 7.754 1.00 8.54 65 LEU C C 1
ATOM 969 O O . LEU C 1 21 ? 7.694 18.383 8.353 1.00 9.00 65 LEU C O 1
ATOM 974 N N . LEU C 1 22 ? 6.569 18.243 6.427 1.00 8.57 66 LEU C N 1
ATOM 975 C CA . LEU C 1 22 ? 7.793 18.136 5.635 1.00 9.95 66 LEU C CA 1
ATOM 976 C C . LEU C 1 22 ? 8.625 19.400 5.791 1.00 9.73 66 LEU C C 1
ATOM 977 O O . LEU C 1 22 ? 9.848 19.352 5.947 1.00 9.80 66 LEU C O 1
ATOM 982 N N . GLN C 1 23 ? 7.950 20.544 5.745 1.00 9.78 67 GLN C N 1
ATOM 983 C CA . GLN C 1 23 ? 8.622 21.835 5.868 1.00 10.56 67 GLN C CA 1
ATOM 984 C C . GLN C 1 23 ? 9.246 22.017 7.265 1.00 9.44 67 GLN C C 1
ATOM 985 O O . GLN C 1 23 ? 10.405 22.404 7.392 1.00 8.74 67 GLN C O 1
ATOM 991 N N . GLY C 1 24 ? 8.474 21.714 8.304 1.00 8.14 68 GLY C N 1
ATOM 992 C CA . GLY C 1 24 ? 8.925 21.837 9.688 1.00 7.74 68 GLY C CA 1
ATOM 993 C C . GLY C 1 24 ? 10.023 20.859 10.026 1.00 7.75 68 GLY C C 1
ATOM 994 O O . GLY C 1 24 ? 10.970 21.196 10.727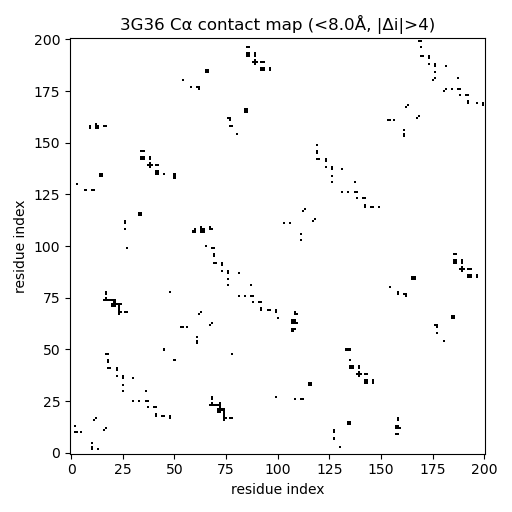 1.00 7.99 68 GLY C O 1
ATOM 1003 N N . ALA C 1 26 ? 12.201 19.689 7.877 1.00 8.47 70 ALA C N 1
ATOM 1004 C CA . ALA C 1 26 ? 13.431 20.143 7.232 1.00 9.40 70 ALA C CA 1
ATOM 1005 C C . ALA C 1 26 ? 14.107 21.213 8.077 1.00 9.10 70 ALA C C 1
ATOM 1006 O O . ALA C 1 26 ? 15.313 21.179 8.259 1.00 10.24 70 ALA C O 1
ATOM 1008 N N . VAL C 1 27 ? 13.320 22.139 8.609 1.00 8.55 71 VAL C N 1
ATOM 1009 C CA . VAL C 1 27 ? 13.863 23.178 9.47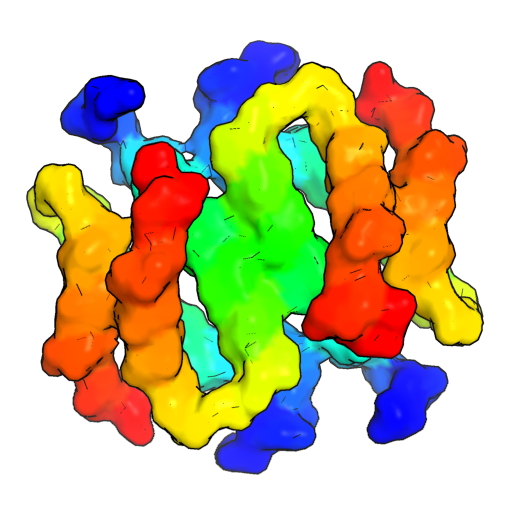9 1.00 9.49 71 VAL C CA 1
ATOM 1010 C C . VAL C 1 27 ? 14.446 22.539 10.746 1.00 9.10 71 VAL C C 1
ATOM 1011 O O . VAL C 1 27 ? 15.580 22.830 11.124 1.00 9.49 71 VAL C O 1
ATOM 1015 N N . LEU C 1 28 ? 13.691 21.626 11.368 1.00 8.53 72 LEU C N 1
ATOM 1016 C CA . LEU C 1 28 ? 14.165 20.941 12.537 1.00 8.42 72 LEU C CA 1
ATOM 1017 C C . LEU C 1 28 ? 15.506 20.242 12.300 1.00 8.33 72 LEU C C 1
ATOM 1018 O O . LEU C 1 28 ? 16.406 20.283 13.139 1.00 8.57 72 LEU C O 1
ATOM 1023 N N . ALA C 1 29 ? 15.624 19.559 11.168 1.00 8.80 73 ALA C N 1
ATOM 1024 C CA . ALA C 1 29 ? 16.857 18.822 10.886 1.00 9.84 73 ALA C CA 1
ATOM 1025 C C . ALA C 1 29 ? 18.042 19.746 10.631 1.00 11.16 73 ALA C C 1
ATOM 1026 O O . ALA C 1 29 ? 19.187 19.317 10.770 1.00 11.45 73 ALA C O 1
ATOM 1028 N N . LYS C 1 30 ? 17.766 20.993 10.256 1.00 12.45 74 LYS C N 1
ATOM 1029 C CA . LYS C 1 30 ? 18.816 21.991 10.050 1.00 13.98 74 LYS C CA 1
ATOM 1030 C C . LYS C 1 30 ? 19.205 22.654 11.378 1.00 14.44 74 LYS C C 1
ATOM 1031 O O . LYS C 1 30 ? 20.390 22.919 11.622 1.00 15.92 74 LYS C O 1
ATOM 1037 N N . GLU C 1 31 ? 18.217 22.903 12.235 1.00 13.96 75 GLU C N 1
ATOM 1038 C CA . GLU C 1 31 ? 18.428 23.597 13.510 1.00 14.18 75 GLU C CA 1
ATOM 1039 C C . GLU C 1 31 ? 18.936 22.666 14.601 1.00 13.44 75 GLU C C 1
ATOM 1040 O O . GLU C 1 31 ? 19.749 23.075 15.438 1.00 14.24 75 GLU C O 1
ATOM 1046 N N . ARG C 1 32 ? 18.426 21.429 14.614 1.00 12.29 76 ARG C N 1
ATOM 1047 C CA . ARG C 1 32 ? 18.746 20.425 15.650 1.00 11.69 76 ARG C CA 1
ATOM 1048 C C . ARG C 1 32 ? 18.783 21.017 17.054 1.00 12.12 76 ARG C C 1
ATOM 1049 O O . ARG C 1 32 ? 19.805 20.963 17.750 1.00 12.30 76 ARG C O 1
ATOM 1057 N N . PRO C 1 33 ? 17.651 21.583 17.481 1.00 11.53 77 PRO C N 1
ATOM 1058 C CA . PRO C 1 33 ? 17.544 22.341 18.709 1.00 11.58 77 PRO C CA 1
ATOM 1059 C C . PRO C 1 33 ? 17.471 21.429 19.948 1.00 11.80 77 PRO C C 1
ATOM 1060 O O . PRO C 1 33 ? 17.245 20.217 19.824 1.00 11.67 77 PRO C O 1
ATOM 1064 N N . PRO C 1 34 ? 17.654 22.005 21.151 1.00 12.24 78 PRO C N 1
ATOM 1065 C CA . PRO C 1 34 ? 17.639 21.194 22.365 1.00 12.18 78 PRO C CA 1
ATOM 1066 C C . PRO C 1 34 ? 16.332 20.470 22.676 1.00 11.24 78 PRO C C 1
ATOM 1067 O O . PRO C 1 34 ? 16.361 19.433 23.326 1.00 12.51 78 PRO C O 1
ATOM 1071 N N . ASN C 1 35 ? 15.202 20.995 22.216 1.00 9.40 79 ASN C N 1
ATOM 1072 C CA . ASN C 1 35 ? 13.920 20.326 22.438 1.00 8.63 79 ASN C CA 1
ATOM 1073 C C . ASN C 1 35 ? 13.168 20.135 21.125 1.00 7.95 79 ASN C C 1
ATOM 1074 O O . ASN C 1 35 ? 12.354 20.975 20.738 1.00 8.04 79 ASN C O 1
ATOM 1079 N N . PRO C 1 36 ? 13.458 19.021 20.416 1.00 7.75 80 PRO C N 1
ATOM 1080 C CA . PRO C 1 36 ? 12.937 18.867 19.052 1.00 7.22 80 PRO C CA 1
ATOM 1081 C C . PRO C 1 36 ? 11.433 18.804 18.993 1.00 6.82 80 PRO C C 1
ATOM 1082 O O . PRO C 1 36 ? 10.850 19.370 18.067 1.00 6.44 80 PRO C O 1
ATOM 1086 N N . ILE C 1 37 ? 10.806 18.130 19.950 1.00 6.69 81 ILE C N 1
ATOM 1087 C CA . ILE C 1 37 ? 9.349 18.031 19.924 1.00 7.97 81 ILE C CA 1
ATOM 1088 C C . ILE C 1 37 ? 8.676 19.386 20.150 1.00 7.61 81 ILE C C 1
ATOM 1089 O O . ILE C 1 37 ? 7.761 19.744 19.403 1.00 7.48 81 ILE C O 1
ATOM 1094 N N . GLU C 1 38 ? 9.125 20.128 21.159 1.00 7.88 82 GLU C N 1
ATOM 1095 C CA . GLU C 1 38 ? 8.602 21.468 21.412 1.00 9.29 82 GLU C CA 1
ATOM 1096 C C . GLU C 1 38 ? 8.859 22.383 20.223 1.00 8.35 82 GLU C C 1
ATOM 1097 O O . GLU C 1 38 ? 7.983 23.170 19.824 1.00 8.26 82 GLU C O 1
ATOM 1103 N N . PHE C 1 39 ? 10.034 22.279 19.616 1.00 7.72 83 PHE C N 1
ATOM 1104 C CA . PHE C 1 39 ? 10.362 23.079 18.458 1.00 8.22 83 PHE C CA 1
ATOM 1105 C C . PHE C 1 39 ? 9.385 22.799 17.324 1.00 7.25 83 PHE C C 1
ATOM 1106 O O . PHE C 1 39 ? 8.855 23.731 16.711 1.00 8.03 83 PHE C O 1
ATOM 1114 N N . LEU C 1 40 ? 9.123 21.527 17.032 1.00 7.37 84 LEU C N 1
ATOM 1115 C CA . LEU C 1 40 ? 8.246 21.199 15.933 1.00 7.18 84 LEU C CA 1
ATOM 1116 C C . LEU C 1 40 ? 6.813 21.639 16.206 1.00 7.57 84 LEU C C 1
ATOM 1117 O O . LEU C 1 40 ? 6.154 22.151 15.301 1.00 7.67 84 LEU C O 1
ATOM 1122 N N . ALA C 1 41 ? 6.324 21.443 17.422 1.00 7.60 85 ALA C N 1
ATOM 1123 C CA . ALA C 1 41 ? 4.964 21.860 17.758 1.00 8.63 85 ALA C CA 1
ATOM 1124 C C . ALA C 1 41 ? 4.839 23.368 17.571 1.00 8.72 85 ALA C C 1
ATOM 1125 O O . ALA C 1 41 ? 3.842 23.830 17.011 1.00 10.16 85 ALA C O 1
ATOM 1127 N N . SER C 1 42 ? 5.831 24.126 18.047 1.00 9.17 86 SER C N 1
ATOM 1128 C CA . SER C 1 42 ? 5.831 25.587 17.901 1.00 9.82 86 SER C CA 1
ATOM 1129 C C . SER C 1 42 ? 5.870 25.955 16.409 1.00 8.88 86 SER C C 1
ATOM 1130 O O . SER C 1 42 ? 5.138 26.857 15.964 1.00 9.57 86 SER C O 1
ATOM 1133 N N . TYR C 1 43 ? 6.704 25.273 15.623 1.00 8.09 87 TYR C N 1
ATOM 1134 C CA . TYR C 1 43 ? 6.758 25.498 14.196 1.00 8.51 87 TYR C CA 1
ATOM 1135 C C . TYR C 1 43 ? 5.379 25.351 13.552 1.00 8.70 87 TYR C C 1
ATOM 1136 O O . TYR C 1 43 ? 4.982 26.173 12.719 1.00 8.41 87 TYR C O 1
ATOM 1145 N N . LEU C 1 44 ? 4.643 24.306 13.923 1.00 8.21 88 LEU C N 1
ATOM 1146 C CA . LEU C 1 44 ? 3.322 24.070 13.333 1.00 8.87 88 LEU C CA 1
ATOM 1147 C C . LEU C 1 44 ? 2.381 25.233 13.592 1.00 8.10 88 LEU C C 1
ATOM 1148 O O . LEU C 1 44 ? 1.701 25.689 12.692 1.00 8.28 88 LEU C O 1
ATOM 1153 N N . LEU C 1 45 ? 2.358 25.704 14.828 1.00 7.87 89 LEU C N 1
ATOM 1154 C CA . LEU C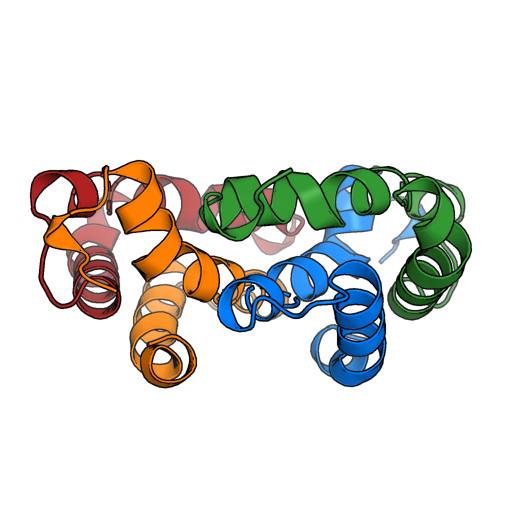 1 45 ? 1.507 26.845 15.166 1.00 9.02 89 LEU C CA 1
ATOM 1155 C C . LEU C 1 45 ? 1.909 28.120 14.445 1.00 8.25 89 LEU C C 1
ATOM 1156 O O . LEU C 1 45 ? 1.036 28.851 13.940 1.00 9.24 89 LEU C O 1
ATOM 1161 N N . LYS C 1 46 ? 3.215 28.352 14.356 1.00 8.01 90 LYS C N 1
ATOM 1162 C CA . LYS C 1 46 ? 3.732 29.592 13.755 1.00 8.46 90 LYS C CA 1
ATOM 1163 C C . LYS C 1 46 ? 3.534 29.631 12.244 1.00 8.04 90 LYS C C 1
ATOM 1164 O O . LYS C 1 46 ? 3.432 30.729 11.666 1.00 8.60 90 LYS C O 1
ATOM 1170 N N . ASN C 1 47 ? 3.443 28.462 11.617 1.00 7.90 91 ASN C N 1
ATOM 1171 C CA . ASN C 1 47 ? 3.438 28.383 10.163 1.00 8.96 91 ASN C CA 1
ATOM 1172 C C . ASN C 1 47 ? 2.169 27.824 9.553 1.00 8.65 91 ASN C C 1
ATOM 1173 O O . ASN C 1 47 ? 2.039 27.770 8.326 1.00 9.35 91 ASN C O 1
ATOM 1178 N N . LYS C 1 48 ? 1.208 27.451 10.390 1.00 9.42 92 LYS C N 1
ATOM 1179 C CA . LYS C 1 48 ? -0.015 26.836 9.851 1.00 11.22 92 LYS C CA 1
ATOM 1180 C C . LYS C 1 48 ? -0.820 27.759 8.939 1.00 11.67 92 LYS C C 1
ATOM 1181 O O . LYS C 1 48 ? -1.574 27.284 8.105 1.00 12.63 92 LYS C O 1
ATOM 1187 N N . ALA C 1 49 ? -0.660 29.073 9.096 1.00 12.10 93 ALA C N 1
ATOM 1188 C CA . ALA C 1 49 ? -1.383 30.027 8.255 1.00 13.42 93 ALA C CA 1
ATOM 1189 C C . ALA C 1 49 ? -1.018 29.887 6.779 1.00 14.56 93 ALA C C 1
ATOM 1190 O O . ALA C 1 49 ? -1.867 30.123 5.909 1.00 14.76 93 ALA C O 1
ATOM 1192 N N . GLN C 1 50 ? 0.231 29.521 6.484 1.00 16.62 94 GLN C N 1
ATOM 1193 C CA . GLN C 1 50 ? 0.681 29.280 5.096 1.00 19.22 94 GLN C CA 1
ATOM 1194 C C . GLN C 1 50 ? -0.084 28.149 4.421 1.00 20.58 94 GLN C C 1
ATOM 1195 O O . GLN C 1 50 ? -0.136 28.065 3.190 1.00 20.91 94 GLN C O 1
ATOM 1201 N N . PHE C 1 51 ? -0.668 27.279 5.237 1.00 22.14 95 PHE C N 1
ATOM 1202 C CA . PHE C 1 51 ? -1.377 26.115 4.738 1.00 24.25 95 PHE C CA 1
ATOM 1203 C C . PHE C 1 51 ? -2.880 26.296 4.958 1.00 26.13 95 PHE C C 1
ATOM 1204 O O . PHE C 1 51 ? -3.626 25.328 5.126 1.00 27.61 95 PHE C O 1
ATOM 1212 N N . GLU C 1 52 ? -3.301 27.566 4.937 1.00 28.12 96 GLU C N 1
ATOM 1213 C CA . GLU C 1 52 ? -4.710 27.989 4.945 1.00 29.46 96 GLU C CA 1
ATOM 1214 C C . GLU C 1 52 ? -5.497 27.541 6.172 1.00 29.91 96 GLU C C 1
ATOM 1215 O O . GLU C 1 52 ? -6.521 28.144 6.509 1.00 30.90 96 GLU C O 1
ATOM 1221 N N . VAL D 1 2 ? 21.122 -6.773 10.583 1.00 37.03 46 VAL D N 1
ATOM 1222 C CA . VAL D 1 2 ? 21.213 -7.806 11.660 1.00 36.92 46 VAL D CA 1
ATOM 1223 C C . VAL D 1 2 ? 21.067 -7.183 13.052 1.00 36.50 46 VAL D C 1
ATOM 1224 O O . VAL D 1 2 ? 20.288 -7.668 13.880 1.00 36.78 46 VAL D O 1
ATOM 1228 N N . ASP D 1 3 ? 21.815 -6.108 13.293 1.00 35.86 47 ASP D N 1
ATOM 1229 C CA . ASP D 1 3 ? 21.762 -5.381 14.557 1.00 35.16 47 ASP D CA 1
ATOM 1230 C C . ASP D 1 3 ? 20.615 -4.382 14.460 1.00 33.96 47 ASP D C 1
ATOM 1231 O O . ASP D 1 3 ? 20.774 -3.290 13.906 1.00 34.03 47 ASP D O 1
ATOM 1236 N N . LEU D 1 4 ? 19.455 -4.771 14.977 1.00 32.43 48 LEU D N 1
ATOM 1237 C CA . LEU D 1 4 ? 18.253 -3.942 14.879 1.00 30.86 48 LEU D CA 1
ATOM 1238 C C . LEU D 1 4 ? 18.338 -2.639 15.679 1.00 30.19 48 LEU D C 1
ATOM 1239 O O . LEU D 1 4 ? 17.664 -1.673 15.344 1.00 29.78 48 LEU D O 1
ATOM 1244 N N . GLN D 1 5 ? 19.166 -2.606 16.724 1.00 29.78 49 GLN D N 1
ATOM 1245 C CA . GLN D 1 5 ? 19.350 -1.361 17.491 1.00 29.04 49 GLN D CA 1
ATOM 1246 C C . GLN D 1 5 ? 20.433 -0.457 16.911 1.00 27.63 49 GLN D C 1
ATOM 1247 O O . GLN D 1 5 ? 20.785 0.570 17.502 1.00 28.01 49 GLN D O 1
ATOM 1253 N N . SER D 1 6 ? 20.952 -0.833 15.748 1.00 25.39 50 SER D N 1
ATOM 1254 C CA . SER D 1 6 ? 21.720 0.102 14.936 1.00 23.70 50 SER D CA 1
ATOM 1255 C C . SER D 1 6 ? 20.786 0.840 13.974 1.00 21.37 50 SER D C 1
ATOM 1256 O O . SER D 1 6 ? 21.200 1.778 13.290 1.00 22.04 50 SER D O 1
ATOM 1259 N N . LEU D 1 7 ? 19.522 0.410 13.923 1.00 17.77 51 LEU D N 1
ATOM 1260 C CA . LEU D 1 7 ? 18.574 0.961 12.956 1.00 14.39 51 LEU D CA 1
ATOM 1261 C C . LEU D 1 7 ? 17.705 2.085 13.524 1.00 11.64 51 LEU D C 1
ATOM 1262 O O . LEU D 1 7 ? 17.065 1.919 14.568 1.00 11.34 51 LEU D O 1
ATOM 1267 N N . PRO D 1 8 ? 17.668 3.234 12.835 1.00 9.44 52 PRO D N 1
ATOM 1268 C CA . PRO D 1 8 ? 16.716 4.278 13.221 1.00 9.16 52 PRO D CA 1
ATOM 1269 C C . PRO D 1 8 ? 15.282 3.856 12.929 1.00 8.28 52 PRO D C 1
ATOM 1270 O O . PRO D 1 8 ? 15.073 2.936 12.137 1.00 7.91 52 PRO D O 1
ATOM 1274 N N . THR D 1 9 ? 14.325 4.548 13.538 1.00 6.95 53 THR D N 1
ATOM 1275 C CA . THR D 1 9 ? 12.891 4.238 13.467 1.00 5.85 53 THR D CA 1
ATOM 1276 C C . THR D 1 9 ? 12.386 3.652 12.154 1.00 5.99 53 THR D C 1
ATOM 1277 O O . THR D 1 9 ? 11.845 2.544 12.133 1.00 5.06 53 THR D O 1
ATOM 1281 N N . ARG D 1 10 ? 12.535 4.367 11.052 1.00 6.47 54 ARG D N 1
ATOM 1282 C CA . ARG D 1 10 ? 11.909 3.896 9.819 1.00 7.14 54 ARG D CA 1
ATOM 1283 C C . ARG D 1 10 ? 12.563 2.639 9.261 1.00 6.76 54 ARG D C 1
ATOM 1284 O O . ARG D 1 10 ? 11.871 1.723 8.808 1.00 6.93 54 ARG D O 1
ATOM 1292 N N . ALA D 1 11 ? 13.893 2.583 9.305 1.00 6.63 55 ALA D N 1
ATOM 1293 C CA . ALA D 1 11 ? 14.613 1.384 8.864 1.00 6.44 55 ALA D CA 1
ATOM 1294 C C . ALA D 1 11 ? 14.239 0.192 9.742 1.00 6.52 55 ALA D C 1
ATOM 1295 O O . ALA D 1 11 ? 14.067 -0.942 9.254 1.00 5.75 55 ALA D O 1
ATOM 1297 N N . TYR D 1 12 ? 14.143 0.437 11.046 1.00 5.28 56 TYR D N 1
ATOM 1298 C CA . TYR D 1 12 ? 13.759 -0.596 11.997 1.00 5.62 56 TYR D CA 1
ATOM 1299 C C . TYR D 1 12 ? 12.374 -1.170 11.678 1.00 4.72 56 TYR D C 1
ATOM 1300 O O . TYR D 1 12 ? 12.198 -2.382 11.602 1.00 5.47 56 TYR D O 1
ATOM 1309 N N . LEU D 1 13 ? 11.405 -0.288 11.444 1.00 4.65 57 LEU D N 1
ATOM 1310 C CA . LEU D 1 13 ? 10.053 -0.729 11.087 1.00 4.34 57 LEU D CA 1
ATOM 1311 C C . LEU D 1 13 ? 10.031 -1.450 9.752 1.00 4.96 57 LEU D C 1
ATOM 1312 O O . LEU D 1 13 ? 9.375 -2.501 9.607 1.00 5.40 57 LEU D O 1
ATOM 1317 N N . ASP D 1 14 ? 10.808 -0.955 8.799 1.00 5.45 58 ASP D N 1
ATOM 1318 C CA . ASP D 1 14 ? 10.881 -1.605 7.495 1.00 6.48 58 ASP D CA 1
ATOM 1319 C C . ASP D 1 14 ? 11.446 -3.013 7.560 1.00 7.27 58 ASP D C 1
ATOM 1320 O O . ASP D 1 14 ? 10.971 -3.935 6.864 1.00 7.87 58 ASP D O 1
ATOM 1325 N N . GLN D 1 15 ? 12.455 -3.199 8.397 1.00 7.08 59 GLN D N 1
ATOM 1326 C CA . GLN D 1 15 ? 13.120 -4.480 8.542 1.00 8.58 59 GLN D CA 1
ATOM 1327 C C . GLN D 1 15 ? 12.260 -5.490 9.306 1.00 9.09 59 GLN D C 1
ATOM 1328 O O . GLN D 1 15 ? 12.306 -6.675 9.022 1.00 12.80 59 GLN D O 1
ATOM 1334 N N . THR D 1 16 ? 11.431 -5.034 10.229 1.00 6.22 60 THR D N 1
ATOM 1335 C CA . THR D 1 16 ? 10.719 -5.941 11.122 1.00 5.73 60 THR D CA 1
ATOM 1336 C C . THR D 1 16 ? 9.293 -6.255 10.687 1.00 5.51 60 THR D C 1
ATOM 1337 O O . THR D 1 16 ? 8.910 -7.417 10.658 1.00 5.46 60 THR D O 1
ATOM 1341 N N . VAL D 1 17 ? 8.520 -5.227 10.340 1.00 4.45 61 VAL D N 1
ATOM 1342 C CA . VAL D 1 17 ? 7.071 -5.406 10.192 1.00 4.87 61 VAL D CA 1
ATOM 1343 C C . VAL D 1 17 ? 6.488 -4.999 8.849 1.00 4.16 61 VAL D C 1
ATOM 1344 O O . VAL D 1 17 ? 5.382 -5.407 8.542 1.00 4.43 61 VAL D O 1
ATOM 1348 N N . VAL D 1 18 ? 7.179 -4.180 8.064 1.00 4.36 62 VAL D N 1
ATOM 1349 C CA . VAL D 1 18 ? 6.540 -3.695 6.855 1.00 5.05 62 VAL D CA 1
ATOM 1350 C C . VAL D 1 18 ? 6.115 -4.830 5.884 1.00 4.63 62 VAL D C 1
ATOM 1351 O O . VAL D 1 18 ? 4.966 -4.854 5.435 1.00 4.58 62 VAL D O 1
ATOM 1355 N N . PRO D 1 19 ? 7.013 -5.776 5.557 1.00 4.77 63 PRO D N 1
ATOM 1356 C CA . PRO D 1 19 ? 6.593 -6.820 4.601 1.00 5.22 63 PRO D CA 1
ATOM 1357 C C . PRO D 1 19 ? 5.401 -7.646 5.072 1.00 4.43 63 PRO D C 1
ATOM 1358 O O . PRO D 1 19 ? 4.473 -7.864 4.292 1.00 4.93 63 PRO D O 1
ATOM 1362 N N . ILE D 1 20 ? 5.393 -8.051 6.334 1.00 3.83 64 ILE D N 1
ATOM 1363 C CA . ILE D 1 20 ? 4.258 -8.832 6.785 1.00 4.14 64 ILE D CA 1
ATOM 1364 C C . ILE D 1 20 ? 2.986 -7.996 6.841 1.00 4.31 64 ILE D C 1
ATOM 1365 O O . ILE D 1 20 ? 1.907 -8.500 6.587 1.00 4.21 64 ILE D O 1
ATOM 1370 N N . LEU D 1 21 ? 3.102 -6.713 7.163 1.00 3.95 65 LEU D N 1
ATOM 1371 C CA . LEU D 1 21 ? 1.916 -5.835 7.147 1.00 4.13 65 LEU D CA 1
ATOM 1372 C C . LEU D 1 21 ? 1.334 -5.674 5.745 1.00 4.37 65 LEU D C 1
ATOM 1373 O O . LEU D 1 21 ? 0.124 -5.675 5.567 1.00 4.43 65 LEU D O 1
ATOM 1378 N N . LEU D 1 22 ? 2.196 -5.535 4.739 1.00 3.82 66 LEU D N 1
ATOM 1379 C CA . LEU D 1 22 ? 1.690 -5.462 3.367 1.00 4.41 66 LEU D CA 1
ATOM 1380 C C . LEU D 1 22 ? 0.998 -6.768 3.006 1.00 4.64 66 LEU D C 1
ATOM 1381 O O . LEU D 1 22 ? -0.047 -6.737 2.367 1.00 5.01 66 LEU D O 1
ATOM 1386 N N . GLN D 1 23 ? 1.557 -7.907 3.420 1.00 4.37 67 GLN D N 1
ATOM 1387 C CA . GLN D 1 23 ? 0.896 -9.178 3.172 1.00 4.61 67 GLN D CA 1
ATOM 1388 C C . GLN D 1 23 ? -0.468 -9.272 3.875 1.00 4.34 67 GLN D C 1
ATOM 1389 O O . GLN D 1 23 ? -1.490 -9.647 3.271 1.00 4.99 67 GLN D O 1
ATOM 1395 N N . GLY D 1 24 ? -0.499 -8.925 5.160 1.00 4.90 68 GLY D N 1
ATOM 1396 C CA . GLY D 1 24 ? -1.766 -8.973 5.898 1.00 5.63 68 GLY D CA 1
ATOM 1397 C C . GLY D 1 24 ? -2.799 -8.033 5.322 1.00 5.90 68 GLY D C 1
ATOM 1398 O O . GLY D 1 24 ? -3.983 -8.397 5.242 1.00 5.68 68 GLY D O 1
ATOM 1407 N N . ALA D 1 26 ? -2.976 -7.080 2.160 1.00 5.03 70 ALA D N 1
ATOM 1408 C CA . ALA D 1 26 ? -3.435 -7.713 0.936 1.00 4.85 70 ALA D CA 1
ATOM 1409 C C . ALA D 1 26 ? -4.543 -8.730 1.215 1.00 4.77 70 ALA D C 1
ATOM 1410 O O . ALA D 1 26 ? -5.533 -8.780 0.485 1.00 5.31 70 ALA D O 1
ATOM 1412 N N . VAL D 1 27 ? -4.369 -9.551 2.246 1.00 4.75 71 VAL D N 1
ATOM 1413 C CA . VAL D 1 27 ? -5.363 -10.547 2.593 1.00 5.90 71 VAL D CA 1
ATOM 1414 C C . VAL D 1 27 ? -6.648 -9.851 3.061 1.00 5.85 71 VAL D C 1
ATOM 1415 O O . VAL D 1 27 ? -7.741 -10.250 2.669 1.00 6.73 71 VAL D O 1
ATOM 1419 N N . LEU D 1 28 ? -6.538 -8.782 3.856 1.00 5.50 72 LEU D N 1
ATOM 1420 C CA . LEU D 1 28 ? -7.723 -7.991 4.209 1.00 5.63 72 LEU D CA 1
ATOM 1421 C C . LEU D 1 28 ? -8.452 -7.483 2.976 1.00 6.12 72 LEU D C 1
ATOM 1422 O O . LEU D 1 28 ? -9.687 -7.497 2.915 1.00 6.61 72 LEU D O 1
ATOM 1427 N N . ALA D 1 29 ? -7.695 -7.019 1.987 1.00 6.10 73 ALA D N 1
ATOM 1428 C CA . ALA D 1 29 ? -8.278 -6.499 0.749 1.00 6.09 73 ALA D CA 1
ATOM 1429 C C . ALA D 1 29 ? -9.057 -7.572 0.009 1.00 6.61 73 ALA D C 1
ATOM 1430 O O . ALA D 1 29 ? -10.091 -7.281 -0.604 1.00 8.25 73 ALA D O 1
ATOM 1432 N N . LYS D 1 30 ? -8.565 -8.802 0.052 1.00 6.67 74 LYS D N 1
ATOM 1433 C CA . LYS D 1 30 ? -9.204 -9.895 -0.661 1.00 7.95 74 LYS D CA 1
ATOM 1434 C C . LYS D 1 30 ? -10.421 -10.439 0.106 1.00 8.81 74 LYS D C 1
ATOM 1435 O O . LYS D 1 30 ? -11.481 -10.699 -0.488 1.00 10.43 74 LYS D O 1
ATOM 1441 N N . GLU D 1 31 ? -10.270 -10.626 1.412 1.00 8.27 75 GLU D N 1
ATOM 1442 C CA . GLU D 1 31 ? -11.273 -11.333 2.207 1.00 9.21 75 GLU D CA 1
ATOM 1443 C C . GLU D 1 31 ? -12.309 -10.410 2.820 1.00 9.29 75 GLU D C 1
ATOM 1444 O O . GLU D 1 31 ? -13.443 -10.835 3.090 1.00 10.50 75 GLU D O 1
ATOM 1450 N N . ARG D 1 32 ? -11.944 -9.153 3.062 1.00 8.96 76 ARG D N 1
ATOM 1451 C CA . ARG D 1 32 ? -12.862 -8.166 3.635 1.00 9.27 76 ARG D CA 1
ATOM 1452 C C . ARG D 1 32 ? -13.603 -8.713 4.880 1.00 9.06 76 ARG D C 1
ATOM 1453 O O . ARG D 1 32 ? -14.844 -8.710 4.940 1.00 9.53 76 ARG D O 1
ATOM 1461 N N . PRO D 1 33 ? -12.851 -9.162 5.906 1.00 8.36 77 PRO D N 1
ATOM 1462 C CA . PRO D 1 33 ? -13.499 -9.712 7.105 1.00 8.48 77 PRO D CA 1
ATOM 1463 C C . PRO D 1 33 ? -14.227 -8.617 7.905 1.00 9.85 77 PRO D C 1
ATOM 1464 O O . PRO D 1 33 ? -13.925 -7.427 7.768 1.00 10.33 77 PRO D O 1
ATOM 1468 N N . PRO D 1 34 ? -15.196 -9.010 8.755 1.00 10.64 78 PRO D N 1
ATOM 1469 C CA . PRO D 1 34 ? -15.964 -8.012 9.521 1.00 10.89 78 PRO D CA 1
ATOM 1470 C C . PRO D 1 34 ? -15.202 -7.426 10.709 1.00 11.16 78 PRO D C 1
ATOM 1471 O O . PRO D 1 34 ? -15.613 -6.405 11.263 1.00 12.46 78 PRO D O 1
ATOM 1475 N N . ASN D 1 35 ? -14.118 -8.086 11.101 1.00 9.91 79 ASN D N 1
ATOM 1476 C CA . ASN D 1 35 ? -13.295 -7.707 12.266 1.00 9.34 79 ASN D CA 1
ATOM 1477 C C . ASN D 1 35 ? -11.837 -7.491 11.845 1.00 8.00 79 ASN D C 1
ATOM 1478 O O . ASN D 1 35 ? -10.960 -8.243 12.272 1.00 6.95 79 ASN D O 1
ATOM 1483 N N . PRO D 1 36 ? -11.589 -6.484 11.002 1.00 7.20 80 PRO D N 1
ATOM 1484 C CA . PRO D 1 36 ? -10.280 -6.400 10.345 1.00 7.22 80 PRO D CA 1
ATOM 1485 C C . PRO D 1 36 ? -9.074 -6.235 11.267 1.00 6.18 80 PRO D C 1
ATOM 1486 O O . PRO D 1 36 ? -8.019 -6.796 10.954 1.00 5.40 80 PRO D O 1
ATOM 1490 N N . ILE D 1 37 ? -9.181 -5.471 12.364 1.00 4.97 81 ILE D N 1
ATOM 1491 C CA . ILE D 1 37 ? -8.032 -5.331 13.258 1.00 5.23 81 ILE D CA 1
ATOM 1492 C C . ILE D 1 37 ? -7.686 -6.665 13.911 1.00 5.66 81 ILE D C 1
ATOM 1493 O O . ILE D 1 37 ? -6.533 -7.089 13.895 1.00 6.24 81 ILE D O 1
ATOM 1498 N N . GLU D 1 38 ? -8.697 -7.363 14.415 1.00 6.31 82 GLU D N 1
ATOM 1499 C CA . GLU D 1 38 ? -8.466 -8.689 14.993 1.00 6.28 82 GLU D CA 1
ATOM 1500 C C . GLU D 1 38 ? -7.952 -9.700 13.966 1.00 6.06 82 GLU D C 1
ATOM 1501 O O . GLU D 1 38 ? -7.050 -10.495 14.237 1.00 6.77 82 GLU D O 1
ATOM 1507 N N . PHE D 1 39 ? -8.545 -9.652 12.784 1.00 5.85 83 PHE D N 1
ATOM 1508 C CA . PHE D 1 39 ? -8.135 -10.522 11.707 1.00 5.19 83 PHE D CA 1
ATOM 1509 C C . PHE D 1 39 ? -6.656 -10.303 11.362 1.00 4.73 83 PHE D C 1
ATOM 1510 O O . PHE D 1 39 ? -5.889 -11.253 11.190 1.00 5.74 83 PHE D O 1
ATOM 1518 N N . LEU D 1 40 ? -6.260 -9.031 11.272 1.00 4.27 84 LEU D N 1
ATOM 1519 C CA . LEU D 1 40 ? -4.862 -8.708 10.954 1.00 4.92 84 LEU D CA 1
ATOM 1520 C C . LEU D 1 40 ? -3.915 -9.169 12.048 1.00 5.79 84 LEU D C 1
ATOM 1521 O O . LEU D 1 40 ? -2.865 -9.747 11.754 1.00 4.97 84 LEU D O 1
ATOM 1526 N N . ALA D 1 41 ? -4.290 -8.947 13.310 1.00 6.09 85 ALA D N 1
ATOM 1527 C CA . ALA D 1 41 ? -3.477 -9.415 14.433 1.00 7.09 85 ALA D CA 1
ATOM 1528 C C . ALA D 1 41 ? -3.279 -10.926 14.389 1.00 6.27 85 ALA D C 1
ATOM 1529 O O . ALA D 1 41 ? -2.149 -11.440 14.482 1.00 6.46 85 ALA D O 1
ATOM 1531 N N . SER D 1 42 ? -4.369 -11.649 14.162 1.00 7.41 86 SER D N 1
ATOM 1532 C CA . SER D 1 42 ? -4.304 -13.097 14.056 1.00 7.72 86 SER D CA 1
ATOM 1533 C C . SER D 1 42 ? -3.434 -13.516 12.877 1.00 6.90 86 SER D C 1
ATOM 1534 O O . SER D 1 42 ? -2.613 -14.438 12.986 1.00 6.54 86 SER D O 1
ATOM 1537 N N . TYR D 1 43 ? -3.576 -12.823 11.755 1.00 6.66 87 TYR D N 1
ATOM 1538 C CA . TYR D 1 43 ? -2.790 -13.127 10.575 1.00 6.18 87 TYR D CA 1
ATOM 1539 C C . TYR D 1 43 ? -1.306 -12.995 10.870 1.00 5.26 87 TYR D C 1
ATOM 1540 O O . TYR D 1 43 ? -0.503 -13.846 10.487 1.00 4.99 87 TYR D O 1
ATOM 1549 N N . LEU D 1 44 ? -0.919 -11.911 11.538 1.00 4.90 88 LEU D N 1
ATOM 1550 C CA . LEU D 1 44 ? 0.480 -11.734 11.926 1.00 5.97 88 LEU D CA 1
ATOM 1551 C C . LEU D 1 44 ? 0.997 -12.875 12.789 1.00 6.05 88 LEU D C 1
ATOM 1552 O O . LEU D 1 44 ? 2.091 -13.386 12.559 1.00 6.63 88 LEU D O 1
ATOM 1557 N N . LEU D 1 45 ? 0.219 -13.254 13.794 1.00 6.51 89 LEU D N 1
ATOM 1558 C CA . LEU D 1 45 ? 0.656 -14.354 14.656 1.00 7.66 89 LEU D CA 1
ATOM 1559 C C . LEU D 1 45 ? 0.796 -15.658 13.879 1.00 6.98 89 LEU D C 1
ATOM 1560 O O . LEU D 1 45 ? 1.771 -16.402 14.066 1.00 8.36 89 LEU D O 1
ATOM 1565 N N . LYS D 1 46 ? -0.165 -15.927 13.006 1.00 7.19 90 LYS D N 1
ATOM 1566 C CA . LYS D 1 46 ? -0.220 -17.207 12.290 1.00 8.15 90 LYS D CA 1
ATOM 1567 C C . LYS D 1 46 ? 0.843 -17.318 11.220 1.00 8.58 90 LYS D C 1
ATOM 1568 O O . LYS D 1 46 ? 1.251 -18.423 10.869 1.00 8.59 90 LYS D O 1
ATOM 1574 N N . ASN D 1 47 ? 1.283 -16.178 10.685 1.00 7.19 91 ASN D N 1
ATOM 1575 C CA . ASN D 1 47 ? 2.171 -16.162 9.528 1.00 7.85 91 ASN D CA 1
ATOM 1576 C C . ASN D 1 47 ? 3.564 -15.601 9.795 1.00 7.34 91 ASN D C 1
ATOM 1577 O O . ASN D 1 47 ? 4.406 -15.560 8.894 1.00 8.60 91 ASN D O 1
ATOM 1582 N N . LYS D 1 48 ? 3.831 -15.215 11.035 1.00 8.03 92 LYS D N 1
ATOM 1583 C CA . LYS D 1 48 ? 5.108 -14.586 11.308 1.00 9.23 92 LYS D CA 1
ATOM 1584 C C . LYS D 1 48 ? 6.277 -15.521 11.052 1.00 9.03 92 LYS D C 1
ATOM 1585 O O . LYS D 1 48 ? 7.361 -15.055 10.733 1.00 9.17 92 LYS D O 1
ATOM 1591 N N . ALA D 1 49 ? 6.059 -16.835 11.152 1.00 9.72 93 ALA D N 1
ATOM 1592 C CA . ALA D 1 49 ? 7.117 -17.805 10.854 1.00 10.59 93 ALA D CA 1
ATOM 1593 C C . ALA D 1 49 ? 7.701 -17.580 9.463 1.00 11.46 93 ALA D C 1
ATOM 1594 O O . ALA D 1 49 ? 8.889 -17.810 9.255 1.00 12.40 93 ALA D O 1
ATOM 1596 N N . GLN D 1 50 ? 6.873 -17.138 8.514 1.00 11.44 94 GLN D N 1
ATOM 1597 C CA . GLN D 1 50 ? 7.316 -16.908 7.124 1.00 13.39 94 GLN D CA 1
ATOM 1598 C C . GLN D 1 50 ? 8.164 -15.647 6.968 1.00 14.17 94 GLN D C 1
ATOM 1599 O O . GLN D 1 50 ? 8.795 -15.455 5.930 1.00 15.66 94 GLN D O 1
ATOM 1605 N N . PHE D 1 51 ? 8.167 -14.794 7.987 1.00 14.21 95 PHE D N 1
ATOM 1606 C CA . PHE D 1 51 ? 8.802 -13.466 7.917 1.00 15.86 95 PHE D CA 1
ATOM 1607 C C . PHE D 1 51 ? 9.884 -13.236 8.969 1.00 18.25 95 PHE D C 1
ATOM 1608 O O . PHE D 1 51 ? 10.330 -12.096 9.157 1.00 19.54 95 PHE D O 1
ATOM 1616 N N . GLU D 1 52 ? 10.297 -14.309 9.641 1.00 20.62 96 GLU D N 1
ATOM 1617 C CA . GLU D 1 52 ? 11.312 -14.238 10.703 1.00 22.97 96 GLU D CA 1
ATOM 1618 C C . GLU D 1 52 ? 12.468 -15.184 10.418 1.00 23.57 96 GLU D C 1
ATOM 1619 O O . GLU D 1 52 ? 13.634 -14.846 10.671 1.00 24.61 96 GLU D O 1
#